Protein AF-A0A956NMK3-F1 (afdb_monomer)

Foldseek 3Di:
DDDPPDDQDDLVVQVLVVCVVCCVVLLEDHCVVQWDWDDWDADPQQKIKTKIFGDQPNATAPQFIKIFIADNSSHTDDIDGHDDHNVQDDDQDFPDDQVLLQVLVQVVVCVLQVGKDFDDRWGWHWDADDPDPPDPPLHPPGTATWTFTWIDPDPQFTKTWTAGRHPRHTPDIDTPHFDWAWDKEWEQAPVRDIDIAIWTDGPLKTWRWHQPDPLWDPVPADPPPGTFFTEHEWEPQQEQDDPDTHTQMDSHRHYRPPCNLSNLLRRLLVVLQCCCCVVPVAHFLVSNRGYAYEYFCHHDLDQDWAADPPYTYWHCHNVPPDGTQSNDSVSSNVRSNVD

Solvent-accessible surface area (backbone atoms only — not comparable to full-atom values): 18410 Å² total; per-residue (Å²): 135,81,82,81,75,75,75,77,66,55,68,64,58,46,42,52,52,49,43,57,74,41,16,79,82,60,41,36,87,52,49,81,68,32,40,45,84,73,46,80,48,74,48,98,84,50,37,35,34,36,35,27,38,32,26,56,97,79,34,40,35,53,92,19,37,38,36,36,28,26,39,77,84,59,44,80,72,47,77,50,74,45,79,74,45,63,91,55,66,66,79,88,73,64,69,49,52,67,69,57,43,49,48,50,50,30,52,55,41,18,70,63,58,74,40,42,41,78,73,53,84,60,42,69,27,36,42,45,78,71,94,83,65,96,54,91,88,72,63,64,87,59,47,38,51,20,32,40,31,38,35,30,57,51,101,71,38,36,31,45,27,31,22,30,20,71,77,57,46,76,76,48,73,44,72,76,45,87,54,67,43,80,39,73,32,30,29,48,22,65,89,67,47,78,40,76,40,57,20,29,32,46,79,70,36,29,32,46,29,28,58,86,45,92,46,38,38,74,89,76,29,49,80,88,85,44,54,36,12,24,39,40,42,31,32,24,83,42,36,87,56,83,90,61,68,37,80,44,71,30,59,41,55,67,50,48,88,95,37,24,46,54,41,22,37,55,47,38,53,54,52,46,46,50,47,39,34,74,76,65,72,29,34,51,62,79,51,79,19,49,45,44,40,38,30,33,41,27,28,73,60,24,67,53,67,45,60,53,92,80,35,34,39,17,9,49,9,57,76,76,94,30,58,49,44,35,57,35,58,66,53,52,43,50,36,50,69,73,90

Mean predicted aligned error: 13.1 Å

Nearest PDB structures (foldseek):
  4ow3-assembly1_A  TM=9.373E-01  e=4.581E-13  Bacillus thermoproteolyticus
  4tnl-assembly1_A  TM=9.365E-01  e=8.731E-13  Bacillus thermoproteolyticus
  2a7g-assembly1_E  TM=8.980E-01  e=9.259E-13  Bacillus thermoproteolyticus
  1esp-assembly1_A  TM=9.396E-01  e=7.644E-12  Bacillus cereus
  6zhj-assembly1_A  TM=9.068E-01  e=8.596E-12  Bacillus thermoproteolyticus

Organism: Eiseniibacteriota bacterium (NCBI:txid2212470)

Radius of gyration: 28.1 Å; Cα contacts (8 Å, |Δi|>4): 752; chains: 1; bounding box: 82×44×74 Å

Sequence (339 aa):
LLPMTATPFAPEDAAAAFLLDQKALLRIDDPSSEFEQMERIESEEGFQAVRLQQVHEGIPVWARDVIVRLDRSGRVSGFSGTHLPSASFPDGTPTISEGSAAQTARESMSERYGTAAISETPELMYYLPIAGNPDPAAVQKEPRLAWRVRTRGNAHQVDDVFVDASTGAILHSATRVCMTGPATGSGRDLAGVTRTLNLWESNGTNFMVNTTKDMFDLNGSQMPDNPKGGILIANANHAENTQELFHVTSNNANSWTGSENAVSSAFYAGQVYDYFKQRHSRTSIDGNGGAMILVVNFGTNFANAFWSAPIMHFGNGDGQDFGDLAGSLDVTAHEMSHG

Secondary structure (DSSP, 8-state):
-----PPPPPHHHHHHHHHHHHHHHHT-S-HHHHEEEEEEEE-TTS-EEEEEEEEETTEEEEEEEEEEEE-TTS-EEEEEE----GGG------SS-HHHHHHHHHHHHHHHHS--EE-S--EEEEE-PPTTSS-TTS---S-EEEEEEEEEEETTEEEEEEEETTT--EEEEEESS--EEEEEEEEE-TTS-EEEEEEEEETTEEESEE--STT-EEEEEETTTEEESSEEEEE-TT-S-SSS-EE-EESSTT--TT-HHHHHHHHHHHHHHHHHHHHH--BSSSSB---EEEEES-SSS---EEEETTEEEE----SSS---GGG-HHHHHHHHHT-

Structure (mmCIF, N/CA/C/O backbone):
data_AF-A0A956NMK3-F1
#
_entry.id   AF-A0A956NMK3-F1
#
loop_
_atom_site.group_PDB
_atom_site.id
_atom_site.type_symbol
_atom_site.label_atom_id
_atom_site.label_alt_id
_atom_site.label_comp_id
_atom_site.label_asym_id
_atom_site.label_entity_id
_atom_site.label_seq_id
_atom_site.pdbx_PDB_ins_code
_atom_site.Cartn_x
_atom_site.Cartn_y
_atom_site.Cartn_z
_atom_site.occupancy
_atom_site.B_iso_or_equiv
_atom_site.auth_seq_id
_atom_site.auth_comp_id
_atom_site.auth_asym_id
_atom_site.auth_atom_id
_atom_site.pdbx_PDB_model_num
ATOM 1 N N . LEU A 1 1 ? -52.706 -22.677 40.982 1.00 38.91 1 LEU A N 1
ATOM 2 C CA . LEU A 1 1 ? -51.300 -22.256 40.803 1.00 38.91 1 LEU A CA 1
ATOM 3 C C . LEU A 1 1 ? -51.083 -22.042 39.314 1.00 38.91 1 LEU A C 1
ATOM 5 O O . LEU A 1 1 ? -50.952 -23.013 38.585 1.00 38.91 1 LEU A O 1
ATOM 9 N N . LEU A 1 2 ? -51.192 -20.794 38.856 1.00 34.06 2 LEU A N 1
ATOM 10 C CA . LEU A 1 2 ? -50.778 -20.422 37.501 1.00 34.06 2 LEU A CA 1
ATOM 11 C C . LEU A 1 2 ? -49.245 -20.506 37.446 1.00 34.06 2 LEU A C 1
ATOM 13 O O . LEU A 1 2 ? -48.608 -20.063 38.406 1.00 34.06 2 LEU A O 1
ATOM 17 N N . PRO A 1 3 ? -48.638 -21.068 36.389 1.00 43.62 3 PRO A N 1
ATOM 18 C CA . PRO A 1 3 ? -47.196 -21.008 36.242 1.00 43.62 3 PRO A CA 1
ATOM 19 C C . PRO A 1 3 ? -46.825 -19.553 35.942 1.00 43.62 3 PRO A C 1
ATOM 21 O O . PRO A 1 3 ? -47.290 -18.983 34.956 1.00 43.62 3 PRO A O 1
ATOM 24 N N . MET A 1 4 ? -46.015 -18.933 36.805 1.00 36.91 4 MET A N 1
ATOM 25 C CA . MET A 1 4 ? -45.308 -17.712 36.430 1.00 36.91 4 MET A CA 1
ATOM 26 C C . MET A 1 4 ? -44.336 -18.096 35.318 1.00 36.91 4 MET A C 1
ATOM 28 O O . MET A 1 4 ? -43.295 -18.698 35.571 1.00 36.91 4 MET A O 1
ATOM 32 N N . THR A 1 5 ? -44.694 -17.798 34.075 1.00 40.91 5 THR A N 1
ATOM 33 C CA . THR A 1 5 ? -43.731 -17.751 32.982 1.00 40.91 5 THR A CA 1
ATOM 34 C C . THR A 1 5 ? -42.783 -16.604 33.300 1.00 40.91 5 THR A C 1
ATOM 36 O O . THR A 1 5 ? -43.165 -15.442 33.173 1.00 40.91 5 THR A O 1
ATOM 39 N N . ALA A 1 6 ? -41.588 -16.928 33.795 1.00 44.69 6 ALA A N 1
ATOM 40 C CA . ALA A 1 6 ? -40.501 -15.967 33.873 1.00 44.69 6 ALA A CA 1
ATOM 41 C C . ALA A 1 6 ? -40.309 -15.396 32.466 1.00 44.69 6 ALA A C 1
ATOM 43 O O . ALA A 1 6 ? -40.054 -16.143 31.519 1.00 44.69 6 ALA A O 1
ATOM 44 N N . THR A 1 7 ? -40.526 -14.095 32.317 1.00 47.03 7 THR A N 1
ATOM 45 C CA . THR A 1 7 ? -40.212 -13.371 31.091 1.00 47.03 7 THR A CA 1
ATOM 46 C C . THR A 1 7 ? -38.736 -13.634 30.787 1.00 47.03 7 THR A C 1
ATOM 48 O O . THR A 1 7 ? -37.916 -13.453 31.692 1.00 47.03 7 THR A O 1
ATOM 51 N N . PRO A 1 8 ? -38.368 -14.115 29.586 1.00 55.16 8 PRO A N 1
ATOM 52 C CA . PRO A 1 8 ? -36.959 -14.249 29.245 1.00 55.16 8 PRO A CA 1
ATOM 53 C C . PRO A 1 8 ? -36.298 -12.872 29.384 1.00 55.16 8 PRO A C 1
ATOM 55 O O . PRO A 1 8 ? -36.861 -11.871 28.939 1.00 55.16 8 PRO A O 1
ATOM 58 N N . PHE A 1 9 ? -35.153 -12.828 30.070 1.00 64.94 9 PHE A N 1
ATOM 59 C CA . PHE A 1 9 ? -34.333 -11.622 30.207 1.00 64.94 9 PHE A CA 1
ATOM 60 C C . PHE A 1 9 ? -34.047 -11.041 28.815 1.00 64.94 9 PHE A C 1
ATOM 62 O O . PHE A 1 9 ? -33.804 -11.808 27.876 1.00 64.94 9 PHE A O 1
ATOM 69 N N . ALA A 1 10 ? -34.075 -9.713 28.668 1.00 86.06 10 ALA A N 1
ATOM 70 C CA . ALA A 1 10 ? -33.634 -9.101 27.421 1.00 86.06 10 ALA A CA 1
ATOM 71 C C . ALA A 1 10 ? -32.153 -9.469 27.183 1.00 86.06 10 ALA A C 1
ATOM 73 O O . ALA A 1 10 ? -31.390 -9.564 28.152 1.00 86.06 10 ALA A O 1
ATOM 74 N N . PRO A 1 11 ? -31.717 -9.715 25.935 1.00 88.56 11 PRO A N 1
ATOM 75 C CA . PRO A 1 11 ? -30.328 -10.088 25.650 1.00 88.56 11 PRO A CA 1
ATOM 76 C C . PRO A 1 11 ? -29.299 -9.100 26.205 1.00 88.56 11 PRO A C 1
ATOM 78 O O . PRO A 1 11 ? -28.224 -9.503 26.644 1.00 88.56 11 PRO A O 1
ATOM 81 N N . GLU A 1 12 ? -29.659 -7.822 26.227 1.00 91.31 12 GLU A N 1
ATOM 82 C CA . GLU A 1 12 ? -28.916 -6.721 26.827 1.00 91.31 12 GLU A CA 1
ATOM 83 C C . GLU A 1 12 ? -28.704 -6.925 28.326 1.00 91.31 12 GLU A C 1
ATOM 85 O O . GLU A 1 12 ? -27.575 -6.861 28.806 1.00 91.31 12 GLU A O 1
ATOM 90 N N . ASP A 1 13 ? -29.773 -7.242 29.056 1.00 91.38 13 ASP A N 1
ATOM 91 C CA . ASP A 1 13 ? -29.722 -7.465 30.499 1.00 91.38 13 ASP A CA 1
ATOM 92 C C . ASP A 1 13 ? -28.876 -8.702 30.832 1.00 91.38 13 ASP A C 1
ATOM 94 O O . ASP A 1 13 ? -28.108 -8.707 31.794 1.00 91.38 13 ASP A O 1
ATOM 98 N N . ALA A 1 14 ? -28.978 -9.755 30.015 1.00 92.38 14 ALA A N 1
ATOM 99 C CA . ALA A 1 14 ? -28.154 -10.952 30.153 1.00 92.38 14 ALA A CA 1
ATOM 100 C C . ALA A 1 14 ? -26.668 -10.668 29.861 1.00 92.38 14 ALA A C 1
ATOM 102 O O . ALA A 1 14 ? -25.797 -11.178 30.570 1.00 92.38 14 ALA A O 1
ATOM 103 N N . ALA A 1 15 ? -26.366 -9.834 28.861 1.00 94.12 15 ALA A N 1
ATOM 104 C CA . ALA A 1 15 ? -25.005 -9.391 28.576 1.00 94.12 15 ALA A CA 1
ATOM 105 C C . ALA A 1 15 ? -24.438 -8.522 29.709 1.00 94.12 15 ALA A C 1
ATOM 107 O O . ALA A 1 15 ? -23.320 -8.769 30.164 1.00 94.12 15 ALA A O 1
ATOM 108 N N . ALA A 1 16 ? -25.219 -7.567 30.218 1.00 93.69 16 ALA A N 1
ATOM 109 C CA . ALA A 1 16 ? -24.838 -6.716 31.341 1.00 93.69 16 ALA A CA 1
ATOM 110 C C . ALA A 1 16 ? -24.589 -7.536 32.618 1.00 93.69 16 ALA A C 1
ATOM 112 O O . ALA A 1 16 ? -23.565 -7.362 33.279 1.00 93.69 16 ALA A O 1
ATOM 113 N N . ALA A 1 17 ? -25.478 -8.485 32.933 1.00 94.44 17 ALA A N 1
ATOM 114 C CA . ALA A 1 17 ? -25.316 -9.384 34.072 1.00 94.44 17 ALA A CA 1
ATOM 115 C C . ALA A 1 17 ? -24.051 -10.247 33.950 1.00 94.44 17 ALA A C 1
ATOM 117 O O . ALA A 1 17 ? -23.325 -10.415 34.928 1.00 94.44 17 ALA A O 1
ATOM 118 N N . PHE A 1 18 ? -23.754 -10.753 32.749 1.00 95.75 18 PHE A N 1
ATOM 119 C CA . PHE A 1 18 ? -22.526 -11.502 32.492 1.00 95.75 18 PHE A CA 1
ATOM 120 C C . PHE A 1 18 ? -21.273 -10.648 32.695 1.00 95.75 18 PHE A C 1
ATOM 122 O O . PHE A 1 18 ? -20.349 -11.082 33.376 1.00 95.75 18 PHE A O 1
ATOM 129 N N . LEU A 1 19 ? -21.234 -9.430 32.149 1.00 96.31 19 LEU A N 1
ATOM 130 C CA . LEU A 1 19 ? -20.086 -8.539 32.332 1.00 96.31 19 LEU A CA 1
ATOM 131 C C . LEU A 1 19 ? -19.877 -8.186 33.809 1.00 96.31 19 LEU A C 1
ATOM 133 O O . LEU A 1 19 ? -18.740 -8.182 34.276 1.00 96.31 19 LEU A O 1
ATOM 137 N N . LEU A 1 20 ? -20.962 -7.952 34.555 1.00 96.69 20 LEU A N 1
ATOM 138 C CA . LEU A 1 20 ? -20.911 -7.686 35.993 1.00 96.69 20 LEU A CA 1
ATOM 139 C C . LEU A 1 20 ? -20.338 -8.872 36.782 1.00 96.69 20 LEU A C 1
ATOM 141 O O . LEU A 1 20 ? -19.484 -8.674 37.646 1.00 96.69 20 LEU A O 1
ATOM 145 N N . ASP A 1 21 ? -20.775 -10.092 36.467 1.00 96.69 21 ASP A N 1
ATOM 146 C CA . ASP A 1 21 ? -20.286 -11.327 37.091 1.00 96.69 21 ASP A CA 1
ATOM 147 C C . ASP A 1 21 ? -18.806 -11.595 36.760 1.00 96.69 21 ASP A C 1
ATOM 149 O O . ASP A 1 21 ? -18.027 -12.020 37.613 1.00 96.69 21 ASP A O 1
ATOM 153 N N . GLN A 1 22 ? -18.381 -11.266 35.537 1.00 96.81 22 GLN A N 1
ATOM 154 C CA . GLN A 1 22 ? -17.020 -11.507 35.051 1.00 96.81 22 GLN A CA 1
ATOM 155 C C . GLN A 1 22 ? -16.055 -10.333 35.265 1.00 96.81 22 GLN A C 1
ATOM 157 O O . GLN A 1 22 ? -14.883 -10.422 34.893 1.00 96.81 22 GLN A O 1
ATOM 162 N N . LYS A 1 23 ? -16.493 -9.241 35.899 1.00 96.56 23 LYS A N 1
ATOM 163 C CA . LYS A 1 23 ? -15.726 -7.990 35.983 1.00 96.56 23 LYS A CA 1
ATOM 164 C C . LYS A 1 23 ? -14.327 -8.148 36.591 1.00 96.56 23 LYS A C 1
ATOM 166 O O . LYS A 1 23 ? -13.370 -7.555 36.107 1.00 96.56 23 LYS A O 1
ATOM 171 N N . ALA A 1 24 ? -14.171 -9.031 37.583 1.00 96.81 24 ALA A N 1
ATOM 172 C CA . ALA A 1 24 ? -12.873 -9.313 38.200 1.00 96.81 24 ALA A CA 1
ATOM 173 C C . ALA A 1 24 ? -11.899 -10.017 37.237 1.00 96.81 24 ALA A C 1
ATOM 175 O O . ALA A 1 24 ? -10.703 -9.731 37.246 1.00 96.81 24 ALA A O 1
ATOM 176 N N . LEU A 1 25 ? -12.409 -10.916 36.386 1.00 95.69 25 LEU A N 1
ATOM 177 C CA . LEU A 1 25 ? -11.617 -11.600 35.361 1.00 95.69 25 LEU A CA 1
ATOM 178 C C . LEU A 1 25 ? -11.213 -10.630 34.244 1.00 95.69 25 LEU A C 1
ATOM 180 O O . LEU A 1 25 ? -10.068 -10.653 33.795 1.00 95.69 25 LEU A O 1
ATOM 184 N N . LEU A 1 26 ? -12.146 -9.768 33.837 1.00 95.25 26 LEU A N 1
ATOM 185 C CA . LEU A 1 26 ? -11.946 -8.738 32.814 1.00 95.25 26 LEU A CA 1
ATOM 186 C C . LEU A 1 26 ? -11.126 -7.538 33.328 1.00 95.25 26 LEU A C 1
ATOM 188 O O . LEU A 1 26 ? -10.667 -6.719 32.540 1.00 95.25 26 LEU A O 1
ATOM 192 N N . ARG A 1 27 ? -10.903 -7.444 34.647 1.00 97.12 27 ARG A N 1
ATOM 193 C CA . ARG A 1 27 ? -10.269 -6.295 35.321 1.00 97.12 27 ARG A CA 1
ATOM 194 C C . ARG A 1 27 ? -10.984 -4.977 35.009 1.00 97.12 27 ARG A C 1
ATOM 196 O O . ARG A 1 27 ? -10.340 -3.973 34.704 1.00 97.12 27 ARG A O 1
ATOM 203 N N . ILE A 1 28 ? -12.309 -5.040 35.073 1.00 97.44 28 ILE A N 1
ATOM 204 C CA . ILE A 1 28 ? -13.227 -3.922 34.885 1.00 97.44 28 ILE A CA 1
ATOM 205 C C . ILE A 1 28 ? -13.864 -3.599 36.239 1.00 97.44 28 ILE A C 1
ATOM 207 O O . ILE A 1 28 ? -14.345 -4.507 36.926 1.00 97.44 28 ILE A O 1
ATOM 211 N N . ASP A 1 29 ? -13.857 -2.333 36.640 1.00 96.81 29 ASP A N 1
ATOM 212 C CA . ASP A 1 29 ? -14.345 -1.906 37.952 1.00 96.81 29 ASP A CA 1
ATOM 213 C C . ASP A 1 29 ? -15.878 -1.796 37.962 1.00 96.81 29 ASP A C 1
ATOM 215 O O . ASP A 1 29 ? -16.546 -2.385 38.834 1.00 96.81 29 ASP A O 1
ATOM 219 N N . ASP A 1 30 ? -16.433 -1.122 36.950 1.00 96.56 30 ASP A N 1
ATOM 220 C CA . ASP A 1 30 ? -17.867 -0.944 36.726 1.00 96.56 30 ASP A CA 1
ATOM 221 C C . ASP A 1 30 ? -18.247 -1.142 35.245 1.00 96.56 30 ASP A C 1
ATOM 223 O O . ASP A 1 30 ? -18.316 -0.193 34.463 1.00 96.56 30 ASP A O 1
ATOM 227 N N . PRO A 1 31 ? -18.596 -2.378 34.845 1.00 95.94 31 PRO A N 1
ATOM 228 C CA . PRO A 1 31 ? -18.974 -2.657 33.465 1.00 95.94 31 PRO A CA 1
ATOM 229 C C . PRO A 1 31 ? -20.188 -1.872 32.956 1.00 95.94 31 PRO A C 1
ATOM 231 O O . PRO A 1 31 ? -20.355 -1.770 31.747 1.00 95.94 31 PRO A O 1
ATOM 234 N N . SER A 1 32 ? -21.042 -1.348 33.845 1.00 93.75 32 SER A N 1
ATOM 235 C CA . SER A 1 32 ? -22.240 -0.605 33.439 1.00 93.75 32 SER A CA 1
ATOM 236 C C . SER A 1 32 ? -21.936 0.807 32.935 1.00 93.75 32 SER A C 1
ATOM 238 O O . SER A 1 32 ? -22.707 1.341 32.141 1.00 93.75 32 SER A O 1
ATOM 240 N N . SER A 1 33 ? -20.816 1.392 33.368 1.00 95.50 33 SER A N 1
ATOM 241 C CA . SER A 1 33 ? -20.323 2.689 32.892 1.00 95.50 33 SER A CA 1
ATOM 242 C C . SER A 1 33 ? -19.140 2.565 31.933 1.00 95.50 33 SER A C 1
ATOM 244 O O . SER A 1 33 ? -18.846 3.519 31.220 1.00 95.50 33 SER A O 1
ATOM 246 N N . GLU A 1 34 ? -18.483 1.402 31.881 1.00 97.31 34 GLU A N 1
ATOM 247 C CA . GLU A 1 34 ? -17.315 1.154 31.026 1.00 97.31 34 GLU A CA 1
ATOM 248 C C . GLU A 1 34 ? -17.641 0.422 29.712 1.00 97.31 34 GLU A C 1
ATOM 250 O O . GLU A 1 34 ? -16.759 0.233 28.872 1.00 97.31 34 GLU A O 1
ATOM 255 N N . PHE A 1 35 ? -18.898 0.019 29.499 1.00 97.19 35 PHE A N 1
ATOM 256 C CA . PHE A 1 35 ? -19.360 -0.551 28.234 1.00 97.19 35 PHE A CA 1
ATOM 257 C C . PHE A 1 35 ? -20.683 0.061 27.782 1.00 97.19 35 PHE A C 1
ATOM 259 O O . PHE A 1 35 ? -21.705 -0.052 28.456 1.00 97.19 35 PHE A O 1
ATOM 266 N N . GLU A 1 36 ? -20.679 0.629 26.580 1.00 95.62 36 GLU A N 1
ATOM 267 C CA . GLU A 1 36 ? -21.872 1.148 25.918 1.00 9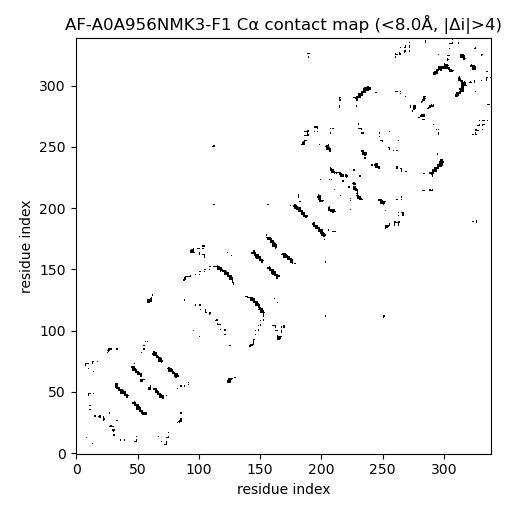5.62 36 GLU A CA 1
ATOM 268 C C . GLU A 1 36 ? -22.380 0.150 24.877 1.00 95.62 36 GLU A C 1
ATOM 270 O O . GLU A 1 36 ? -21.619 -0.382 24.063 1.00 95.62 36 GLU A O 1
ATOM 275 N N . GLN A 1 37 ? -23.684 -0.126 24.890 1.00 91.44 37 GLN A N 1
ATOM 276 C CA . GLN A 1 37 ? -24.298 -0.996 23.893 1.00 91.44 37 GLN A CA 1
ATOM 277 C C . GLN A 1 37 ? -24.251 -0.337 22.511 1.00 91.44 37 GLN A C 1
ATOM 279 O O . GLN A 1 37 ? -24.742 0.772 22.323 1.00 91.44 37 GLN A O 1
ATOM 284 N N . MET A 1 38 ? -23.736 -1.075 21.528 1.00 86.69 38 MET A N 1
ATOM 285 C CA . MET A 1 38 ? -23.684 -0.634 20.134 1.00 86.69 38 MET A CA 1
ATOM 286 C C . MET A 1 38 ? -24.818 -1.234 19.315 1.00 86.69 38 MET A C 1
ATOM 288 O O . MET A 1 38 ? -25.551 -0.530 18.626 1.00 86.69 38 MET A O 1
ATOM 292 N N . GLU A 1 39 ? -24.942 -2.559 19.357 1.00 89.44 39 GLU A N 1
ATOM 293 C CA . GLU A 1 39 ? -25.788 -3.290 18.422 1.00 89.44 39 GLU A CA 1
ATOM 294 C C . GLU A 1 39 ? -26.290 -4.592 19.044 1.00 89.44 39 GLU A C 1
ATOM 296 O O . GLU A 1 39 ? -25.543 -5.311 19.715 1.00 89.44 39 GLU A O 1
ATOM 301 N N . ARG A 1 40 ? -27.560 -4.912 18.777 1.00 89.19 40 ARG A N 1
ATOM 302 C CA . ARG A 1 40 ? -28.128 -6.246 18.981 1.00 89.19 40 ARG A CA 1
ATOM 303 C C . ARG A 1 40 ? -28.199 -6.953 17.635 1.00 89.19 40 ARG A C 1
ATOM 305 O O . ARG A 1 40 ? -28.844 -6.470 16.709 1.00 89.19 40 ARG A O 1
ATOM 312 N N . ILE A 1 41 ? -27.577 -8.120 17.564 1.00 86.62 41 ILE A N 1
ATOM 313 C CA . ILE A 1 41 ? -27.564 -8.987 16.391 1.00 86.62 41 ILE A CA 1
ATOM 314 C C . ILE A 1 41 ? -28.465 -10.181 16.685 1.00 86.62 41 ILE A C 1
ATOM 316 O O . ILE A 1 41 ? -28.343 -10.822 17.728 1.00 86.62 41 ILE A O 1
ATOM 320 N N . GLU A 1 42 ? -29.354 -10.502 15.756 1.00 87.31 42 GLU A N 1
ATOM 321 C CA . GLU A 1 42 ? -30.221 -11.673 15.827 1.00 87.31 42 GLU A CA 1
ATOM 322 C C . GLU A 1 42 ? -30.085 -12.468 14.530 1.00 87.31 42 GLU A C 1
ATOM 324 O O . GLU A 1 42 ? -30.169 -11.918 13.435 1.00 87.31 42 GLU A O 1
ATOM 329 N N . SER A 1 43 ? -29.808 -13.762 14.660 1.00 80.69 43 SER A N 1
ATOM 330 C CA . SER A 1 43 ? -29.690 -14.676 13.522 1.00 80.69 43 SER A CA 1
ATOM 331 C C . SER A 1 43 ? -31.043 -15.284 13.159 1.00 80.69 43 SER A C 1
ATOM 333 O O . SER A 1 43 ? -31.909 -15.447 14.020 1.00 80.69 43 SER A O 1
ATOM 335 N N . GLU A 1 44 ? -31.193 -15.727 11.908 1.00 77.44 44 GLU A N 1
ATOM 336 C CA . GLU A 1 44 ? -32.386 -16.456 11.442 1.00 77.44 44 GLU A CA 1
ATOM 337 C C . GLU A 1 44 ? -32.646 -17.751 12.237 1.00 77.44 44 GLU A C 1
ATOM 339 O O . GLU A 1 44 ? -33.779 -18.211 12.348 1.00 77.44 44 GLU A O 1
ATOM 344 N N . GLU A 1 45 ? -31.604 -18.321 12.849 1.00 80.06 45 GLU A N 1
ATOM 345 C CA . GLU A 1 45 ? -31.675 -19.526 13.678 1.00 80.06 45 GLU A CA 1
ATOM 346 C C . GLU A 1 45 ? -31.979 -19.243 15.162 1.00 80.06 45 GLU A C 1
ATOM 348 O O . GLU A 1 45 ? -31.951 -20.165 15.984 1.00 80.06 45 GLU A O 1
ATOM 353 N N . GLY A 1 46 ? -32.241 -17.985 15.532 1.00 79.06 46 GLY A N 1
ATOM 354 C CA . GLY A 1 46 ? -32.615 -17.575 16.888 1.00 79.06 46 GLY A CA 1
ATOM 355 C C . GLY A 1 46 ? -31.456 -17.439 17.882 1.00 79.06 46 GLY A C 1
ATOM 356 O O . GLY A 1 46 ? -31.705 -17.278 19.074 1.00 79.06 46 GLY A O 1
ATOM 357 N N . PHE A 1 47 ? -30.196 -17.509 17.436 1.00 86.12 47 PHE A N 1
ATOM 358 C CA . PHE A 1 47 ? -29.060 -17.030 18.237 1.00 86.12 47 PHE A CA 1
ATOM 359 C C . PHE A 1 47 ? -29.026 -15.509 18.254 1.00 86.12 47 PHE A C 1
ATOM 361 O O . PHE A 1 47 ? -29.348 -14.869 17.249 1.00 86.12 47 PHE A O 1
ATOM 368 N N . GLN A 1 48 ? -28.579 -14.953 19.373 1.00 92.69 48 GLN A N 1
ATOM 369 C CA . GLN A 1 48 ? -28.510 -13.514 19.591 1.00 92.69 48 GLN A CA 1
ATOM 370 C C . GLN A 1 48 ? -27.097 -13.118 20.018 1.00 92.69 48 GLN A C 1
ATOM 372 O O . GLN A 1 48 ? -26.355 -13.921 20.585 1.00 92.69 48 GLN A O 1
ATOM 377 N N . ALA A 1 49 ? -26.703 -11.881 19.750 1.00 93.69 49 ALA A N 1
ATOM 378 C CA . ALA A 1 49 ? -25.471 -11.314 20.269 1.00 93.69 49 ALA A CA 1
ATOM 379 C C . ALA A 1 49 ? -25.654 -9.833 20.590 1.00 93.69 49 ALA A C 1
ATOM 381 O O . ALA A 1 49 ? -26.380 -9.124 19.898 1.00 93.69 49 ALA A O 1
ATOM 382 N N . VAL A 1 50 ? -24.968 -9.374 21.629 1.00 95.31 50 VAL A N 1
ATOM 383 C CA . VAL A 1 50 ? -24.900 -7.964 22.007 1.00 95.31 50 VAL A CA 1
ATOM 384 C C . VAL A 1 50 ? -23.458 -7.519 21.838 1.00 95.31 50 VAL A C 1
ATOM 386 O O . VAL A 1 50 ? -22.553 -8.099 22.443 1.00 95.31 50 VAL A O 1
ATOM 389 N N . ARG A 1 51 ? -23.246 -6.521 20.981 1.00 95.81 51 ARG A N 1
ATOM 390 C CA . ARG A 1 51 ? -21.955 -5.863 20.788 1.00 95.81 51 ARG A CA 1
ATOM 391 C C . ARG A 1 51 ? -21.899 -4.621 21.666 1.00 95.81 51 ARG A C 1
ATOM 393 O O . ARG A 1 51 ? -22.807 -3.791 21.601 1.00 95.81 51 ARG A O 1
ATOM 400 N N . LEU A 1 52 ? -20.837 -4.491 22.453 1.00 96.81 52 LEU A N 1
ATOM 401 C CA . LEU A 1 52 ? -20.615 -3.370 23.360 1.00 96.81 52 LEU A CA 1
ATOM 402 C C . LEU A 1 52 ? -19.249 -2.733 23.096 1.00 96.81 52 LEU A C 1
ATOM 404 O O . LEU A 1 52 ? -18.247 -3.439 22.995 1.00 96.81 52 LEU A O 1
ATOM 408 N N . GLN A 1 53 ? -19.215 -1.410 22.994 1.00 97.25 53 GLN A N 1
ATOM 409 C CA . GLN A 1 53 ? -18.005 -0.604 22.861 1.00 97.25 53 GLN A CA 1
ATOM 410 C C . GLN A 1 53 ? -17.476 -0.281 24.258 1.00 97.25 53 GLN A C 1
ATOM 412 O O . GLN A 1 53 ? -18.227 0.198 25.104 1.00 97.25 53 GLN A O 1
ATOM 417 N N . GLN A 1 54 ? -16.190 -0.526 24.510 1.00 97.75 54 GLN A N 1
ATOM 418 C CA . GLN A 1 54 ? -15.566 -0.081 25.749 1.00 97.75 54 GLN A CA 1
ATOM 419 C C . GLN A 1 54 ? -15.443 1.444 25.747 1.00 97.75 54 GLN A C 1
ATOM 421 O O . GLN A 1 54 ? -14.968 2.035 24.769 1.00 97.75 54 GLN A O 1
ATOM 426 N N . VAL A 1 55 ? -15.812 2.060 26.862 1.00 97.25 55 VAL A N 1
ATOM 427 C CA . VAL A 1 55 ? -15.623 3.482 27.141 1.00 97.25 55 VAL A CA 1
ATOM 428 C C . VAL A 1 55 ? -14.911 3.644 28.484 1.00 97.25 55 VAL A C 1
ATOM 430 O O . VAL A 1 55 ? -14.975 2.768 29.342 1.00 97.25 55 VAL A O 1
ATOM 433 N N . HIS A 1 56 ? -14.222 4.761 28.675 1.00 96.56 56 HIS A N 1
ATOM 434 C CA . HIS A 1 56 ? -13.692 5.168 29.973 1.00 96.56 56 HIS A CA 1
ATOM 435 C C . HIS A 1 56 ? -14.040 6.637 30.183 1.00 96.56 56 HIS A C 1
ATOM 437 O O . HIS A 1 56 ? -13.734 7.463 29.328 1.00 96.56 56 HIS A O 1
ATOM 443 N N . GLU A 1 57 ? -14.759 6.946 31.264 1.00 94.38 57 GLU A N 1
ATOM 444 C CA . GLU A 1 57 ? -15.301 8.291 31.524 1.00 94.38 57 GLU A CA 1
ATOM 445 C C . GLU A 1 57 ? -16.109 8.867 30.335 1.00 94.38 57 GLU A C 1
ATOM 447 O O . GLU A 1 57 ? -16.078 10.062 30.051 1.00 94.38 57 GLU A O 1
ATOM 452 N N . GLY A 1 58 ? -16.833 8.001 29.610 1.00 94.94 58 GLY A N 1
ATOM 453 C CA . GLY A 1 58 ? -17.618 8.365 28.420 1.00 94.94 58 GLY A CA 1
ATOM 454 C C . GLY A 1 58 ? -16.795 8.580 27.142 1.00 94.94 58 GLY A C 1
ATOM 455 O O . GLY A 1 58 ? -17.357 8.897 26.095 1.00 94.94 58 GLY A O 1
ATOM 456 N N . ILE A 1 59 ? -15.472 8.401 27.197 1.00 97.19 59 ILE A N 1
ATOM 457 C CA . ILE A 1 59 ? -14.585 8.481 26.035 1.00 97.19 59 ILE A CA 1
ATOM 458 C C . ILE A 1 59 ? -14.398 7.068 25.458 1.00 97.19 59 ILE A C 1
ATOM 460 O O . ILE A 1 59 ? -13.958 6.166 26.178 1.00 97.19 59 ILE A O 1
ATOM 464 N N . PRO A 1 60 ? -14.689 6.838 24.166 1.00 97.38 60 PRO A N 1
ATOM 465 C CA . PRO A 1 60 ? -14.550 5.520 23.560 1.00 97.38 60 PRO A CA 1
ATOM 466 C C . PRO A 1 60 ? -13.091 5.070 23.486 1.00 97.38 60 PRO A C 1
ATOM 468 O O . PRO A 1 60 ? -12.169 5.866 23.300 1.00 97.38 60 PRO A O 1
ATOM 471 N N . VAL A 1 61 ? -12.881 3.759 23.583 1.00 96.06 61 VAL A N 1
ATOM 472 C CA . VAL A 1 61 ? -11.560 3.138 23.455 1.00 96.06 61 VAL A CA 1
ATOM 473 C C . VAL A 1 61 ? -11.428 2.493 22.076 1.00 96.06 61 VAL A C 1
ATOM 475 O O . VAL A 1 61 ? -12.170 1.577 21.713 1.00 96.06 61 VAL A O 1
ATOM 478 N N . TRP A 1 62 ? -10.468 2.968 21.285 1.00 92.50 62 TRP A N 1
ATOM 479 C CA . TRP A 1 62 ? -10.277 2.545 19.902 1.00 92.50 62 TRP A CA 1
ATOM 480 C C . TRP A 1 62 ? -10.132 1.026 19.770 1.00 92.50 62 TRP A C 1
ATOM 482 O O . TRP A 1 62 ? -9.276 0.413 20.411 1.00 92.50 62 TRP A O 1
ATOM 492 N N . ALA A 1 63 ? -10.940 0.441 18.880 1.00 88.62 63 ALA A N 1
ATOM 493 C CA . ALA A 1 63 ? -10.922 -0.981 18.539 1.00 88.62 63 ALA A CA 1
ATOM 494 C C . ALA A 1 63 ? -11.015 -1.921 19.763 1.00 88.62 63 ALA A C 1
ATOM 496 O O . ALA A 1 63 ? -10.465 -3.028 19.758 1.00 88.62 63 ALA A O 1
ATOM 497 N N . ARG A 1 64 ? -11.703 -1.467 20.819 1.00 92.94 64 ARG A N 1
ATOM 498 C CA . ARG A 1 64 ? -12.050 -2.250 22.007 1.00 92.94 64 ARG A CA 1
ATOM 499 C C . ARG A 1 64 ? -13.553 -2.405 22.107 1.00 92.94 64 ARG A C 1
ATOM 501 O O . ARG A 1 64 ? -14.232 -1.659 22.802 1.00 92.94 64 ARG A O 1
ATOM 508 N N . ASP A 1 65 ? -14.063 -3.397 21.406 1.00 93.56 65 ASP A N 1
ATOM 509 C CA . ASP A 1 65 ? -15.427 -3.859 21.565 1.00 93.56 65 ASP A CA 1
ATOM 510 C C . ASP A 1 65 ? -15.453 -5.333 21.967 1.00 93.56 65 ASP A C 1
ATOM 512 O O . ASP A 1 65 ? -14.560 -6.126 21.635 1.00 93.56 65 ASP A O 1
ATOM 516 N N . VAL A 1 66 ? -16.489 -5.684 22.719 1.00 95.81 66 VAL A N 1
ATOM 517 C CA . VAL A 1 66 ? -16.767 -7.040 23.174 1.00 95.81 66 VAL A CA 1
ATOM 518 C C . VAL A 1 66 ? -18.126 -7.483 22.657 1.00 95.81 66 VAL A C 1
ATOM 520 O O . VAL A 1 66 ? -19.053 -6.691 22.501 1.00 95.81 66 VAL A O 1
ATOM 523 N N . ILE A 1 67 ? -18.246 -8.772 22.375 1.00 96.00 67 ILE A N 1
ATOM 524 C CA . ILE A 1 67 ? -19.471 -9.393 21.890 1.00 96.00 67 ILE A CA 1
ATOM 525 C C . ILE A 1 67 ? -19.842 -10.508 22.855 1.00 96.00 67 ILE A C 1
ATOM 527 O O . ILE A 1 67 ? -19.094 -11.481 22.999 1.00 96.00 67 ILE A O 1
ATOM 531 N N . VAL A 1 68 ? -21.014 -10.383 23.472 1.00 96.44 68 VAL A N 1
ATOM 532 C CA . VAL A 1 68 ? -21.636 -11.438 24.276 1.00 96.44 68 VAL A CA 1
ATOM 533 C C . VAL A 1 68 ? -22.648 -12.163 23.400 1.00 96.44 68 VAL A C 1
ATOM 535 O O . VAL A 1 68 ? -23.578 -11.550 22.883 1.00 96.44 68 VAL A O 1
ATOM 538 N N . ARG A 1 69 ? -22.468 -13.470 23.206 1.00 95.19 69 ARG A N 1
ATOM 539 C CA . ARG A 1 69 ? -23.369 -14.319 22.415 1.00 95.19 69 ARG A CA 1
ATOM 540 C C . ARG A 1 69 ? -24.314 -15.075 23.329 1.00 95.19 69 ARG A C 1
ATOM 542 O O . ARG A 1 69 ? -23.887 -15.608 24.352 1.00 95.19 69 ARG A O 1
ATOM 549 N N . LEU A 1 70 ? -25.568 -15.195 22.919 1.00 93.56 70 LEU A N 1
ATOM 550 C CA . LEU A 1 70 ? -26.624 -15.891 23.635 1.00 93.56 70 LEU A CA 1
ATOM 551 C C . LEU A 1 70 ? -27.188 -17.030 22.779 1.00 93.56 70 LEU A C 1
ATOM 553 O O . LEU A 1 70 ? -27.341 -16.905 21.562 1.00 93.56 70 LEU A O 1
ATOM 557 N N . ASP A 1 71 ? -27.469 -18.160 23.425 1.00 91.19 71 ASP A N 1
ATOM 558 C CA . ASP A 1 71 ? -28.184 -19.273 22.807 1.00 91.19 71 ASP A CA 1
ATOM 559 C C . ASP A 1 71 ? -29.686 -18.963 22.651 1.00 91.19 71 ASP A C 1
ATOM 561 O O . ASP A 1 71 ? -30.195 -17.955 23.141 1.00 91.19 71 ASP A O 1
ATOM 565 N N . ARG A 1 72 ? -30.426 -19.870 22.002 1.00 87.75 72 ARG A N 1
ATOM 566 C CA . ARG A 1 72 ? -31.877 -19.735 21.762 1.00 87.75 72 ARG A CA 1
ATOM 567 C C . ARG A 1 72 ? -32.725 -19.614 23.034 1.00 87.75 72 ARG A C 1
ATOM 569 O O . ARG A 1 72 ? -33.899 -19.273 22.951 1.00 87.75 72 ARG A O 1
ATOM 576 N N . SER A 1 73 ? -32.169 -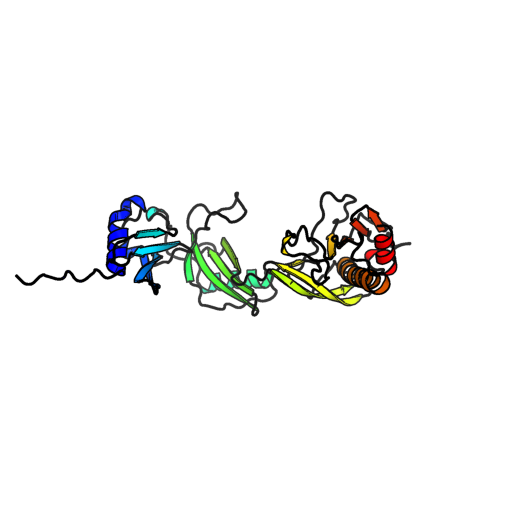19.954 24.197 1.00 86.56 73 SER A N 1
ATOM 577 C CA . SER A 1 73 ? -32.841 -19.839 25.494 1.00 86.56 73 SER A CA 1
ATOM 578 C C . SER A 1 73 ? -32.514 -18.535 26.228 1.00 86.56 73 SER A C 1
ATOM 580 O O . SER A 1 73 ? -32.971 -18.349 27.353 1.00 86.56 73 SER A O 1
ATOM 582 N N . GLY A 1 74 ? -31.729 -17.644 25.611 1.00 86.38 74 GLY A N 1
ATOM 583 C CA . GLY A 1 74 ? -31.280 -16.389 26.212 1.00 86.38 74 GLY A CA 1
ATOM 584 C C . GLY A 1 74 ? -30.131 -16.564 27.207 1.00 86.38 74 GLY A C 1
ATOM 585 O O . GLY A 1 74 ? -29.884 -15.676 28.018 1.00 86.38 74 GLY A O 1
ATOM 586 N N . ARG A 1 75 ? -29.423 -17.702 27.188 1.00 90.75 75 ARG A N 1
ATOM 587 C CA . ARG A 1 75 ? -28.262 -17.931 28.062 1.00 90.75 75 ARG A CA 1
ATOM 588 C C . ARG A 1 75 ? -26.977 -17.563 27.342 1.00 90.75 75 ARG A C 1
ATOM 590 O O . ARG A 1 75 ? -26.818 -17.885 26.166 1.00 90.75 75 ARG A O 1
ATOM 597 N N . VAL A 1 76 ? -26.031 -16.955 28.057 1.00 94.19 76 VAL A N 1
ATOM 598 C CA . VAL A 1 76 ? -24.711 -16.642 27.497 1.00 94.19 76 VAL A CA 1
ATOM 599 C C . VAL A 1 76 ? -24.002 -17.928 27.076 1.00 94.19 76 VAL A C 1
ATOM 601 O O . VAL A 1 76 ? -23.834 -18.859 27.861 1.00 94.19 76 VAL A O 1
ATOM 604 N N . SER A 1 77 ? -23.603 -17.968 25.810 1.00 93.62 77 SER A N 1
ATOM 605 C CA . SER A 1 77 ? -22.937 -19.096 25.154 1.00 93.62 77 SER A CA 1
ATOM 606 C C . SER A 1 77 ? -21.504 -18.772 24.738 1.00 93.62 77 SER A C 1
ATOM 608 O O . SER A 1 77 ? -20.720 -19.684 24.482 1.00 93.62 77 SER A O 1
ATOM 610 N N . GLY A 1 78 ? -21.137 -17.489 24.685 1.00 93.50 78 GLY A N 1
ATOM 611 C CA . GLY A 1 78 ? -19.781 -17.084 24.349 1.00 93.50 78 GLY A CA 1
ATOM 612 C C . GLY A 1 78 ? -19.502 -15.610 24.603 1.00 93.50 78 GLY A C 1
ATOM 613 O O . GLY A 1 78 ? -20.408 -14.781 24.641 1.00 93.50 78 GLY A O 1
ATOM 614 N N . PHE A 1 79 ? -18.215 -15.309 24.734 1.00 95.38 79 PHE A N 1
ATOM 615 C CA . PHE A 1 79 ? -17.664 -13.969 24.873 1.00 95.38 79 PHE A CA 1
ATOM 616 C C . PHE A 1 79 ? -16.440 -13.852 23.963 1.00 95.38 79 PHE A C 1
ATOM 618 O O . PHE A 1 79 ? -15.600 -14.752 23.928 1.00 95.38 79 PHE A O 1
ATOM 625 N N . SER A 1 80 ? -16.353 -12.770 23.197 1.00 94.31 80 SER A N 1
ATOM 626 C CA . SER A 1 80 ? -15.241 -12.508 22.275 1.00 94.31 80 SER A CA 1
ATOM 627 C C . SER A 1 80 ? -14.989 -11.012 22.142 1.00 94.31 80 SER A C 1
ATOM 629 O O . SER A 1 80 ? -15.869 -10.223 22.469 1.00 94.31 80 SER A O 1
ATOM 631 N N . GLY A 1 81 ? -13.830 -10.626 21.615 1.00 92.06 81 GLY A N 1
ATOM 632 C CA . GLY A 1 81 ? -13.454 -9.226 21.417 1.00 92.06 81 GLY A CA 1
ATOM 633 C C . GLY A 1 81 ? -12.224 -8.850 22.231 1.00 92.06 81 GLY A C 1
ATOM 634 O O . GLY A 1 81 ? -11.500 -9.723 22.713 1.00 92.06 81 GLY A O 1
ATOM 635 N N . THR A 1 82 ? -11.972 -7.551 22.369 1.00 92.44 82 THR A N 1
ATOM 636 C CA . THR A 1 82 ? -10.822 -7.045 23.130 1.00 92.44 82 THR A CA 1
ATOM 637 C C . THR A 1 82 ? -11.226 -5.872 24.011 1.00 92.44 82 THR A C 1
ATOM 639 O O . THR A 1 82 ? -12.085 -5.081 23.642 1.00 92.44 82 THR A O 1
ATOM 642 N N . HIS A 1 83 ? -10.592 -5.766 25.174 1.00 94.44 83 HIS A N 1
ATOM 643 C CA . HIS A 1 83 ? -10.786 -4.690 26.144 1.00 94.44 83 HIS A CA 1
ATOM 644 C C . HIS A 1 83 ? -9.456 -4.399 26.850 1.00 94.44 83 HIS A C 1
ATOM 646 O O . HIS A 1 83 ? -8.515 -5.194 26.763 1.00 94.44 83 HIS A O 1
ATOM 652 N N . LEU A 1 84 ? -9.381 -3.263 27.538 1.00 94.81 84 LEU A N 1
ATOM 653 C CA . LEU A 1 84 ? -8.290 -2.910 28.446 1.00 94.81 84 LEU A CA 1
ATOM 654 C C . LEU A 1 84 ? -8.793 -2.868 29.898 1.00 94.81 84 LEU A C 1
ATOM 656 O O . LEU A 1 84 ? -9.958 -2.545 30.110 1.00 94.81 84 LEU A O 1
ATOM 660 N N . PRO A 1 85 ? -7.947 -3.162 30.900 1.00 95.62 85 PRO A N 1
ATOM 661 C CA . PRO A 1 85 ? -8.302 -2.967 32.308 1.00 95.62 85 PRO A CA 1
ATOM 662 C C . PRO A 1 85 ? -8.653 -1.508 32.637 1.00 95.62 85 PRO A C 1
ATOM 664 O O . PRO A 1 85 ? -8.005 -0.609 32.094 1.00 95.62 85 PRO A O 1
ATOM 667 N N . SER A 1 86 ? -9.557 -1.268 33.593 1.00 94.75 86 SER A N 1
ATOM 668 C CA . SER A 1 86 ? -9.984 0.085 34.016 1.00 94.75 86 SER A CA 1
ATOM 669 C C . SER A 1 86 ? -8.823 0.981 34.453 1.00 94.75 86 SER A C 1
ATOM 671 O O . SER A 1 86 ? -8.792 2.168 34.154 1.00 94.75 86 SER A O 1
ATOM 673 N N . ALA A 1 87 ? -7.805 0.399 35.091 1.00 92.56 87 ALA A N 1
ATOM 674 C CA . ALA A 1 87 ? -6.627 1.123 35.573 1.00 92.56 87 ALA A CA 1
ATOM 675 C C . ALA A 1 87 ? -5.629 1.537 34.469 1.00 92.56 87 ALA A C 1
ATOM 677 O O . ALA A 1 87 ? -4.537 2.007 34.783 1.00 92.56 87 ALA A O 1
ATOM 678 N N . SER A 1 88 ? -5.942 1.304 33.190 1.00 91.19 88 SER A N 1
ATOM 679 C CA . SER A 1 88 ? -4.991 1.533 32.092 1.00 91.19 88 SER A CA 1
ATOM 680 C C . SER A 1 88 ? -4.971 2.973 31.586 1.00 91.19 88 SER A C 1
ATOM 682 O O . SER A 1 88 ? -4.026 3.340 30.895 1.00 91.19 88 SER A O 1
ATOM 684 N N . PHE A 1 89 ? -6.019 3.757 31.838 1.00 94.06 89 PHE A N 1
ATOM 685 C CA . PHE A 1 89 ? -6.277 4.985 31.087 1.00 94.06 89 PHE A CA 1
ATOM 686 C C . PHE A 1 89 ? -5.640 6.229 31.729 1.00 94.06 89 PHE A C 1
ATOM 688 O O . PHE A 1 89 ? -5.682 6.381 32.951 1.00 94.06 89 PHE A O 1
ATOM 695 N N . PRO A 1 90 ? -5.038 7.125 30.923 1.00 93.44 90 PRO A N 1
ATOM 696 C CA . PRO A 1 90 ? -4.577 8.428 31.390 1.00 93.44 90 PRO A CA 1
ATOM 697 C C . PRO A 1 90 ? -5.743 9.424 31.522 1.00 93.44 90 PRO A C 1
ATOM 699 O O . PRO A 1 90 ? -6.882 9.122 31.163 1.00 93.44 90 PRO A O 1
ATOM 702 N N . ASP A 1 91 ? -5.428 10.641 31.975 1.00 92.88 91 ASP A N 1
ATOM 703 C CA . ASP A 1 91 ? -6.370 11.766 32.021 1.00 92.88 91 ASP A CA 1
ATOM 704 C C . ASP A 1 91 ? -7.084 11.981 30.672 1.00 92.88 91 ASP A C 1
ATOM 706 O O . ASP A 1 91 ? -6.459 11.952 29.606 1.00 92.88 91 ASP A O 1
ATOM 710 N N . GLY A 1 92 ? -8.404 12.176 30.735 1.00 93.88 92 GLY A N 1
ATOM 711 C CA . GLY A 1 92 ? -9.287 12.333 29.578 1.00 93.88 92 GLY A CA 1
ATOM 712 C C . GLY A 1 92 ? -9.371 13.755 29.015 1.00 93.88 92 GLY A C 1
ATOM 713 O O . GLY A 1 92 ? -10.156 13.997 28.098 1.00 93.88 92 GLY A O 1
ATOM 714 N N . THR A 1 93 ? -8.588 14.711 29.529 1.00 96.19 93 THR A N 1
ATOM 715 C CA . THR A 1 93 ? -8.665 16.118 29.116 1.00 96.19 93 THR A CA 1
ATOM 716 C C . THR A 1 93 ? -7.700 16.415 27.961 1.00 96.19 93 THR A C 1
ATOM 718 O O . THR A 1 93 ? -6.478 16.402 28.145 1.00 96.19 93 THR A O 1
ATOM 721 N N . PRO A 1 94 ? -8.194 16.754 26.754 1.00 96.75 94 PRO A N 1
ATOM 722 C CA . PRO A 1 94 ? -7.321 17.125 25.648 1.00 96.75 94 PRO A CA 1
ATOM 723 C C . PRO A 1 94 ? -6.658 18.486 25.914 1.00 96.75 94 PRO A C 1
ATOM 725 O O . PRO A 1 94 ? -7.312 19.448 26.315 1.00 96.75 94 PRO A O 1
ATOM 728 N N . THR A 1 95 ? -5.352 18.590 25.657 1.00 97.38 95 THR A N 1
ATOM 729 C CA . THR A 1 95 ? -4.615 19.869 25.722 1.00 97.38 95 THR A CA 1
ATOM 730 C C . THR A 1 95 ? -4.659 20.611 24.386 1.00 97.38 95 THR A C 1
ATOM 732 O O . THR A 1 95 ? -4.665 21.841 24.364 1.00 97.38 95 THR A O 1
ATOM 735 N N . ILE A 1 96 ? -4.717 19.882 23.266 1.00 97.19 96 ILE A N 1
ATOM 736 C CA . ILE A 1 96 ? -4.899 20.471 21.935 1.00 97.19 96 ILE A CA 1
ATOM 737 C C . ILE A 1 96 ? -6.370 20.438 21.527 1.00 97.19 96 ILE A C 1
ATOM 739 O O . ILE A 1 96 ? -7.103 19.496 21.838 1.00 97.19 96 ILE A O 1
ATOM 743 N N . SER A 1 97 ? -6.791 21.449 20.771 1.00 97.00 97 SER A N 1
ATOM 744 C CA . SER A 1 97 ? -8.149 21.504 20.239 1.00 97.00 97 SER A CA 1
ATOM 745 C C . SER A 1 97 ? -8.362 20.517 19.091 1.00 97.00 97 SER A C 1
ATOM 747 O O . SER A 1 97 ? -7.439 20.191 18.340 1.00 97.00 97 SER A O 1
ATOM 749 N N . GLU A 1 98 ? -9.623 20.136 18.902 1.00 96.19 98 GLU A N 1
ATOM 750 C CA . GLU A 1 98 ? -10.123 19.402 17.735 1.00 96.19 98 GLU A CA 1
ATOM 751 C C . GLU A 1 98 ? -9.620 20.014 16.411 1.00 96.19 98 GLU A C 1
ATOM 753 O O . GLU A 1 98 ? -9.103 19.313 15.541 1.00 96.19 98 GLU A O 1
ATOM 758 N N . GLY A 1 99 ? -9.690 21.345 16.279 1.00 97.12 99 GLY A N 1
ATOM 759 C CA . GLY A 1 99 ? -9.239 22.064 15.084 1.00 97.12 99 GLY A CA 1
ATOM 760 C C . GLY A 1 99 ? -7.729 21.973 14.844 1.00 97.12 99 GLY A C 1
ATOM 761 O O . GLY A 1 99 ? -7.300 21.856 13.695 1.00 97.12 99 GLY A O 1
ATOM 762 N N . SER A 1 100 ? -6.930 21.974 15.915 1.00 97.50 100 SER A N 1
ATOM 763 C CA . SER A 1 100 ? -5.476 21.807 15.831 1.00 97.50 100 SER A CA 1
ATOM 764 C C . SER A 1 100 ? -5.117 20.392 15.375 1.00 97.50 100 SER A C 1
ATOM 766 O O . SER A 1 100 ? -4.302 20.226 14.472 1.00 97.50 100 SER A O 1
ATOM 768 N N . ALA A 1 101 ? -5.778 19.371 15.931 1.00 97.81 101 ALA A N 1
ATOM 769 C CA . ALA A 1 101 ? -5.595 17.986 15.504 1.00 97.81 101 ALA A CA 1
ATOM 770 C C . ALA A 1 101 ? -6.025 17.767 14.043 1.00 97.81 101 ALA A C 1
ATOM 772 O O . ALA A 1 101 ? -5.312 17.124 13.269 1.00 97.81 101 ALA A O 1
ATOM 773 N N . ALA A 1 102 ? -7.155 18.357 13.638 1.00 97.50 102 ALA A N 1
ATOM 774 C CA . ALA A 1 102 ? -7.631 18.313 12.260 1.00 97.50 102 ALA A CA 1
ATOM 775 C C . ALA A 1 102 ? -6.635 18.954 11.283 1.00 97.50 102 ALA A C 1
ATOM 777 O O . ALA A 1 102 ? -6.458 18.461 10.170 1.00 97.50 102 ALA A O 1
ATOM 778 N N . GLN A 1 103 ? -5.978 20.044 11.683 1.00 96.94 103 GLN A N 1
ATOM 779 C CA . GLN A 1 103 ? -4.938 20.671 10.876 1.00 96.94 103 GLN A CA 1
ATOM 780 C C . GLN A 1 103 ? -3.719 19.755 10.719 1.00 96.94 103 GLN A C 1
ATOM 782 O O . GLN A 1 103 ? -3.336 19.486 9.581 1.00 96.94 103 GLN A O 1
ATOM 787 N N . THR A 1 104 ? -3.186 19.203 11.815 1.00 97.31 104 THR A N 1
ATOM 788 C CA . THR A 1 104 ? -2.051 18.265 11.772 1.00 97.31 104 THR A CA 1
ATOM 789 C C . THR A 1 104 ? -2.324 17.080 10.845 1.00 97.31 104 THR A C 1
ATOM 791 O O . THR A 1 104 ? -1.507 16.749 9.985 1.00 97.31 104 THR A O 1
ATOM 794 N N . ALA A 1 105 ? -3.490 16.444 10.985 1.00 95.69 105 ALA A N 1
ATOM 795 C CA . ALA A 1 105 ? -3.859 15.304 10.151 1.00 95.69 105 ALA A CA 1
ATOM 796 C C . ALA A 1 105 ? -3.965 15.691 8.668 1.00 95.69 105 ALA A C 1
ATOM 798 O O . ALA A 1 105 ? -3.501 14.953 7.798 1.00 95.69 105 ALA A O 1
ATOM 799 N N . ARG A 1 106 ? -4.539 16.862 8.364 1.00 94.06 106 ARG A N 1
ATOM 800 C CA . ARG A 1 106 ? -4.662 17.360 6.989 1.00 94.06 106 ARG A CA 1
ATOM 801 C C . ARG A 1 106 ? -3.308 17.628 6.354 1.00 94.06 106 ARG A C 1
ATOM 803 O O . ARG A 1 106 ? -3.117 17.263 5.199 1.00 94.06 106 ARG A O 1
ATOM 810 N N . GLU A 1 107 ? -2.403 18.278 7.077 1.00 92.75 107 GLU A N 1
ATOM 811 C CA . GLU A 1 107 ? -1.063 18.609 6.588 1.00 92.75 107 GLU A CA 1
ATOM 812 C C . GLU A 1 107 ? -0.275 17.334 6.296 1.00 92.75 107 GLU A C 1
ATOM 814 O O . GLU A 1 107 ? 0.199 17.164 5.176 1.00 92.75 107 GLU A O 1
ATOM 819 N N . SER A 1 108 ? -0.265 16.381 7.233 1.00 87.31 108 SER A N 1
ATOM 820 C CA . SER A 1 108 ? 0.408 15.094 7.039 1.00 87.31 108 SER A CA 1
ATOM 821 C C . SER A 1 108 ? -0.150 14.303 5.852 1.00 87.31 108 SER A C 1
ATOM 823 O O . SER A 1 108 ? 0.611 13.791 5.031 1.00 87.31 108 SER A O 1
ATOM 825 N N . MET A 1 109 ? -1.477 14.219 5.711 1.00 84.88 109 MET A N 1
ATOM 826 C CA . MET A 1 109 ? -2.076 13.483 4.592 1.00 84.88 109 MET A CA 1
ATOM 827 C C . MET A 1 109 ? -1.949 14.239 3.262 1.00 84.88 109 MET A C 1
ATOM 829 O O . MET A 1 109 ? -1.821 13.608 2.217 1.00 84.88 109 MET A O 1
ATOM 833 N N . SER A 1 110 ? -1.916 15.576 3.272 1.00 83.62 110 SER A N 1
ATOM 834 C CA . SER A 1 110 ? -1.650 16.376 2.065 1.00 83.62 110 SER A CA 1
ATOM 835 C C . SER A 1 110 ? -0.195 16.268 1.621 1.00 83.62 110 SER A C 1
ATOM 837 O O . SER A 1 110 ? 0.065 16.237 0.426 1.00 83.62 110 SER A O 1
ATOM 839 N N . GLU A 1 111 ? 0.757 16.165 2.545 1.00 77.12 111 GLU A N 1
ATOM 840 C CA . GLU A 1 111 ? 2.152 15.867 2.213 1.00 77.12 111 GLU A CA 1
ATOM 841 C C . GLU A 1 111 ? 2.276 14.470 1.591 1.00 77.12 111 GLU A C 1
ATOM 843 O O . GLU A 1 111 ? 2.943 14.293 0.571 1.00 77.12 111 GLU A O 1
ATOM 848 N N . ARG A 1 112 ? 1.561 13.483 2.149 1.00 71.38 112 ARG A N 1
ATOM 849 C CA . ARG A 1 112 ? 1.583 12.103 1.650 1.00 71.38 112 ARG A CA 1
ATOM 850 C C . ARG A 1 112 ? 0.909 11.940 0.283 1.00 71.38 112 ARG A C 1
ATOM 852 O O . ARG A 1 112 ? 1.427 11.201 -0.554 1.00 71.38 112 ARG A O 1
ATOM 859 N N . TYR A 1 113 ? -0.227 12.606 0.061 1.00 70.19 113 TYR A N 1
ATOM 860 C CA . TYR A 1 113 ? -1.120 12.355 -1.082 1.00 70.19 113 TYR A CA 1
ATOM 861 C C . TYR A 1 113 ? -1.361 13.574 -1.994 1.00 70.19 113 TYR A C 1
ATOM 863 O O . TYR A 1 113 ? -2.133 13.500 -2.948 1.00 70.19 113 TYR A O 1
ATOM 871 N N . GLY A 1 114 ? -0.736 14.717 -1.719 1.00 71.31 114 GLY A N 1
ATOM 872 C CA . GLY A 1 114 ? -0.911 15.986 -2.440 1.00 71.31 114 GLY A CA 1
ATOM 873 C C . GLY A 1 114 ? -2.139 16.799 -2.010 1.00 71.31 114 GLY A C 1
ATOM 874 O O . GLY A 1 114 ? -2.098 18.029 -2.015 1.00 71.31 114 GLY A O 1
ATOM 875 N N . THR A 1 115 ? -3.234 16.148 -1.612 1.00 75.56 115 THR A N 1
ATOM 876 C CA . THR A 1 115 ? -4.418 16.815 -1.056 1.00 75.56 115 THR A CA 1
ATOM 877 C C . THR A 1 115 ? -5.095 15.947 -0.004 1.00 75.56 115 THR A C 1
ATOM 879 O O . THR A 1 115 ? -5.160 14.728 -0.141 1.00 75.56 115 THR A O 1
ATOM 882 N N . ALA A 1 116 ? -5.625 16.582 1.038 1.00 85.25 116 ALA A N 1
ATOM 883 C CA . ALA A 1 116 ? -6.490 15.945 2.013 1.00 85.25 116 ALA A CA 1
ATOM 884 C C . ALA A 1 116 ? -7.541 16.939 2.517 1.00 85.25 116 ALA A C 1
ATOM 886 O O . ALA A 1 116 ? -7.238 18.085 2.854 1.00 85.25 116 ALA A O 1
ATOM 887 N N . ALA A 1 117 ? -8.784 16.482 2.608 1.00 88.25 117 ALA A N 1
ATOM 888 C CA . ALA A 1 117 ? -9.880 17.186 3.255 1.00 88.25 117 ALA A CA 1
ATOM 889 C C . ALA A 1 117 ? -10.304 16.443 4.524 1.00 88.25 117 ALA A C 1
ATOM 891 O O . ALA A 1 117 ? -10.222 15.219 4.600 1.00 88.25 117 ALA A O 1
ATOM 892 N N . ILE A 1 118 ? -10.788 17.184 5.517 1.00 91.88 118 ILE A N 1
ATOM 893 C CA . ILE A 1 118 ? -11.418 16.594 6.700 1.00 91.88 118 ILE A CA 1
ATOM 894 C C . ILE A 1 118 ? -12.830 16.193 6.301 1.00 91.88 118 ILE A C 1
ATOM 896 O O . ILE A 1 118 ? -13.581 17.017 5.781 1.00 91.88 118 ILE A O 1
ATOM 900 N N . SER A 1 119 ? -13.153 14.916 6.473 1.00 84.50 119 SER A N 1
ATOM 901 C CA . SER A 1 119 ? -14.417 14.351 5.989 1.00 84.50 119 SER A CA 1
ATOM 902 C C . SER A 1 119 ? -15.488 14.239 7.069 1.00 84.50 119 SER A C 1
ATOM 904 O O . SER A 1 119 ? -16.668 14.198 6.735 1.00 84.50 119 SER A O 1
ATOM 906 N N . GLU A 1 120 ? -15.083 14.225 8.339 1.00 89.88 120 GLU A N 1
ATOM 907 C CA . GLU A 1 120 ? -15.948 14.094 9.514 1.00 89.88 120 GLU A CA 1
ATOM 908 C C . GLU A 1 120 ? -15.376 14.924 10.670 1.00 89.88 120 GLU A C 1
ATOM 910 O O . GLU A 1 120 ? -14.186 15.252 10.676 1.00 89.88 120 GLU A O 1
ATOM 915 N N . THR A 1 121 ? -16.221 15.263 11.643 1.00 94.19 121 THR A N 1
ATOM 916 C CA . THR A 1 121 ? -15.791 15.886 12.902 1.00 94.19 121 THR A CA 1
ATOM 917 C C . THR A 1 121 ? -14.826 14.944 13.632 1.00 94.19 121 THR A C 1
ATOM 919 O O . THR A 1 121 ? -15.167 13.772 13.796 1.00 94.19 121 THR A O 1
ATOM 922 N N . PRO A 1 122 ? -13.632 15.399 14.054 1.00 96.94 122 PRO A N 1
ATOM 923 C CA . PRO A 1 122 ? -12.730 14.569 14.839 1.00 96.94 122 PRO A CA 1
ATOM 924 C C . PRO A 1 122 ? -13.357 14.062 16.139 1.00 96.94 122 PRO A C 1
ATOM 926 O O . PRO A 1 122 ? -14.034 14.797 16.854 1.00 96.94 122 PRO A O 1
ATOM 929 N N . GLU A 1 123 ? -13.080 12.804 16.461 1.00 97.00 123 GLU A N 1
ATOM 930 C CA . GLU A 1 123 ? -13.608 12.114 17.639 1.00 97.00 123 GLU A CA 1
ATOM 931 C C . GLU A 1 123 ? -12.505 11.984 18.694 1.00 97.00 123 GLU A C 1
ATOM 933 O O . GLU A 1 123 ? -11.389 11.569 18.372 1.00 97.00 123 GLU A O 1
ATOM 938 N N . LEU A 1 124 ? -12.794 12.315 19.953 1.00 97.69 124 LEU A N 1
ATOM 939 C CA . LEU A 1 124 ? -11.865 12.068 21.057 1.00 97.69 124 LEU A CA 1
ATOM 940 C C . LEU A 1 124 ? -11.963 10.603 21.494 1.00 97.69 124 LEU A C 1
ATOM 942 O O . LEU A 1 124 ? -13.065 10.081 21.660 1.00 97.69 124 LEU A O 1
ATOM 946 N N . MET A 1 125 ? -10.826 9.939 21.688 1.00 97.12 125 MET A N 1
ATOM 947 C CA . MET A 1 125 ? -10.783 8.540 22.108 1.00 97.12 125 MET A CA 1
ATOM 948 C C . MET A 1 125 ? -9.484 8.153 22.804 1.00 97.12 125 MET A C 1
ATOM 950 O O . MET A 1 125 ? -8.442 8.780 22.618 1.00 97.12 125 MET A O 1
ATOM 954 N N . TYR A 1 126 ? -9.523 7.053 23.551 1.00 96.62 126 TYR A N 1
ATOM 955 C CA . TYR A 1 126 ? -8.314 6.380 24.008 1.00 96.62 126 TYR A CA 1
ATOM 956 C C . TYR A 1 126 ? -7.781 5.455 22.914 1.00 96.62 126 TYR A C 1
ATOM 958 O O . TYR A 1 126 ? -8.456 4.523 22.480 1.00 96.62 126 TYR A O 1
ATOM 966 N N . TYR A 1 127 ? -6.548 5.693 22.479 1.00 93.56 127 TYR A N 1
ATOM 967 C CA . TYR A 1 127 ? -5.870 4.930 21.443 1.00 93.56 127 TYR A CA 1
ATOM 968 C C . TYR A 1 127 ? -4.761 4.053 22.029 1.00 93.56 127 TYR A C 1
ATOM 970 O O . TYR A 1 127 ? -3.824 4.538 22.666 1.00 93.56 127 TYR A O 1
ATOM 978 N N . LEU A 1 128 ? -4.842 2.752 21.754 1.00 89.44 128 LEU A N 1
ATOM 979 C CA . LEU A 1 128 ? -3.754 1.797 21.933 1.00 89.44 128 LEU A CA 1
ATOM 980 C C . LEU A 1 128 ? -3.771 0.824 20.744 1.00 89.44 128 LEU A C 1
ATOM 982 O O . LEU A 1 128 ? -4.807 0.187 20.521 1.00 89.44 128 LEU A O 1
ATOM 986 N N . PRO A 1 129 ? -2.665 0.660 19.996 1.00 78.25 129 PRO A N 1
ATOM 987 C CA . PRO A 1 129 ? -2.628 -0.273 18.878 1.00 78.25 129 PRO A CA 1
ATOM 988 C C . PRO A 1 129 ? -2.938 -1.706 19.334 1.00 78.25 129 PRO A C 1
ATOM 990 O O . PRO A 1 129 ? -2.569 -2.127 20.432 1.00 78.25 129 PRO A O 1
ATOM 993 N N . ILE A 1 130 ? -3.595 -2.491 18.480 1.00 68.44 130 ILE A N 1
ATOM 994 C CA . ILE A 1 130 ? -3.702 -3.943 18.681 1.00 68.44 130 ILE A CA 1
ATOM 995 C C . ILE A 1 130 ? -2.383 -4.581 18.224 1.00 68.44 130 ILE A C 1
ATOM 997 O O . ILE A 1 130 ? -1.856 -4.219 17.173 1.00 68.44 130 ILE A O 1
ATOM 1001 N N . ALA A 1 131 ? -1.834 -5.514 19.008 1.00 56.06 131 ALA A N 1
ATOM 1002 C CA . ALA A 1 131 ? -0.628 -6.250 18.632 1.00 56.06 131 ALA A CA 1
ATOM 1003 C C . ALA A 1 131 ? -0.828 -6.954 17.271 1.00 56.06 131 ALA A C 1
ATOM 1005 O O . ALA A 1 131 ? -1.789 -7.703 17.104 1.00 56.06 131 ALA A O 1
ATOM 1006 N N . GLY A 1 132 ? 0.060 -6.679 16.307 1.00 52.84 132 GLY A N 1
ATOM 1007 C CA . GLY A 1 132 ? -0.056 -7.125 14.907 1.00 52.84 132 GLY A CA 1
ATOM 1008 C C . GLY A 1 132 ? 0.483 -6.136 13.858 1.00 52.84 132 GLY A C 1
ATOM 1009 O O . GLY A 1 132 ? 0.608 -6.502 12.695 1.00 52.84 132 GLY A O 1
ATOM 1010 N N . ASN A 1 133 ? 0.832 -4.906 14.255 1.00 48.78 133 ASN A N 1
ATOM 1011 C CA . ASN A 1 133 ? 1.509 -3.920 13.400 1.00 48.78 133 ASN A CA 1
ATOM 1012 C C . ASN A 1 133 ? 3.032 -4.225 13.345 1.00 48.78 133 ASN A C 1
ATOM 1014 O O . ASN A 1 133 ? 3.599 -4.519 14.400 1.00 48.78 133 ASN A O 1
ATOM 1018 N N . PRO A 1 134 ? 3.715 -4.186 12.180 1.00 42.25 134 PRO A N 1
ATOM 1019 C CA . PRO A 1 134 ? 5.008 -4.851 11.965 1.00 42.25 134 PRO A CA 1
ATOM 1020 C C . PRO A 1 134 ? 6.247 -4.142 12.545 1.00 42.25 134 PRO A C 1
ATOM 1022 O O . PRO A 1 134 ? 7.359 -4.489 12.162 1.00 42.25 134 PRO A O 1
ATOM 1025 N N . ASP A 1 135 ? 6.102 -3.206 13.486 1.00 41.03 135 ASP A N 1
ATOM 1026 C CA . ASP A 1 135 ? 7.249 -2.623 14.195 1.00 41.03 135 ASP A CA 1
ATOM 1027 C C . ASP A 1 135 ? 7.247 -3.033 15.681 1.00 41.03 135 ASP A C 1
ATOM 1029 O O . ASP A 1 135 ? 6.512 -2.450 16.482 1.00 41.03 135 ASP A O 1
ATOM 1033 N N . PRO A 1 136 ? 8.061 -4.028 16.088 1.00 40.62 136 PRO A N 1
ATOM 1034 C CA . PRO A 1 136 ? 8.139 -4.491 17.472 1.00 40.62 136 PRO A CA 1
ATOM 1035 C C . PRO A 1 136 ? 8.779 -3.481 18.440 1.00 40.62 136 PRO A C 1
ATOM 1037 O O . PRO A 1 136 ? 8.678 -3.670 19.654 1.00 40.62 136 PRO A O 1
ATOM 1040 N N . ALA A 1 137 ? 9.460 -2.439 17.945 1.00 43.38 137 ALA A N 1
ATOM 1041 C CA . ALA A 1 137 ? 10.257 -1.533 18.773 1.00 43.38 137 ALA A CA 1
ATOM 1042 C C . ALA A 1 137 ? 9.522 -0.236 19.162 1.00 43.38 137 ALA A C 1
ATOM 1044 O O . ALA A 1 137 ? 9.890 0.387 20.159 1.00 43.38 137 ALA A O 1
ATOM 1045 N N . ALA A 1 138 ? 8.460 0.139 18.440 1.00 52.66 138 ALA A N 1
ATOM 1046 C CA . ALA A 1 138 ? 7.734 1.400 18.631 1.00 52.66 138 ALA A CA 1
ATOM 1047 C C . ALA A 1 138 ? 6.274 1.240 19.100 1.00 52.66 138 ALA A C 1
ATOM 1049 O O . ALA A 1 138 ? 5.531 2.221 19.141 1.00 52.66 138 ALA A O 1
ATOM 1050 N N . VAL A 1 139 ? 5.827 0.027 19.456 1.00 59.00 139 VAL A N 1
ATOM 1051 C CA . VAL A 1 139 ? 4.434 -0.180 19.882 1.00 59.00 139 VAL A CA 1
ATOM 1052 C C . VAL A 1 139 ? 4.186 0.572 21.187 1.00 59.00 139 VAL A C 1
ATOM 1054 O O . VAL A 1 139 ? 4.681 0.182 22.245 1.00 59.00 139 VAL A O 1
ATOM 1057 N N . GLN A 1 140 ? 3.410 1.653 21.097 1.00 66.25 140 GLN A N 1
ATOM 1058 C CA . GLN A 1 140 ? 2.781 2.332 22.224 1.00 66.25 140 GLN A CA 1
ATOM 1059 C C . GLN A 1 140 ? 2.226 1.263 23.183 1.00 66.25 140 GLN A C 1
ATOM 1061 O O . GLN A 1 140 ? 1.358 0.487 22.794 1.00 66.25 140 GLN A O 1
ATOM 1066 N N . LYS A 1 141 ? 2.787 1.167 24.396 1.00 75.69 141 LYS A N 1
ATOM 1067 C CA . LYS A 1 141 ? 2.460 0.098 25.365 1.00 75.69 141 LYS A CA 1
ATOM 1068 C C . LYS A 1 141 ? 1.312 0.463 26.302 1.00 75.69 141 LYS A C 1
ATOM 1070 O O . LYS A 1 141 ? 0.707 -0.422 26.896 1.00 75.69 141 LYS A O 1
ATOM 1075 N N . GLU A 1 142 ? 1.027 1.754 26.414 1.00 86.56 142 GLU A N 1
ATOM 1076 C CA . GLU A 1 142 ? 0.006 2.326 27.292 1.00 86.56 142 GLU A CA 1
ATOM 1077 C C . GLU A 1 142 ? -0.953 3.185 26.469 1.00 86.56 142 GLU A C 1
ATOM 1079 O O . GLU A 1 142 ? -0.498 3.845 25.528 1.00 86.56 142 GLU A O 1
ATOM 1084 N N . PRO A 1 143 ? -2.265 3.166 26.751 1.00 92.00 143 PRO A N 1
ATOM 1085 C CA . PRO A 1 143 ? -3.227 3.934 25.976 1.00 92.00 143 PRO A CA 1
ATOM 1086 C C . PRO A 1 143 ? -2.943 5.434 26.088 1.00 92.00 143 PRO A C 1
ATOM 1088 O O . PRO A 1 143 ? -2.514 5.937 27.123 1.00 92.00 143 PRO A O 1
ATOM 1091 N N . ARG A 1 144 ? -3.189 6.155 24.997 1.00 94.56 144 ARG A N 1
ATOM 1092 C CA . ARG A 1 144 ? -3.038 7.611 24.909 1.00 94.56 144 ARG A CA 1
ATOM 1093 C C . ARG A 1 144 ? -4.374 8.234 24.572 1.00 94.56 144 ARG A C 1
ATOM 1095 O O . ARG A 1 144 ? -5.118 7.673 23.773 1.00 94.56 144 ARG A O 1
ATOM 1102 N N . LEU A 1 145 ? -4.658 9.401 25.131 1.00 97.44 145 LEU A N 1
ATOM 1103 C CA . LEU A 1 145 ? -5.769 10.208 24.653 1.00 97.44 145 LEU A CA 1
ATOM 1104 C C . LEU A 1 145 ? -5.422 10.761 23.264 1.00 97.44 145 LEU A C 1
ATOM 1106 O O . LEU A 1 145 ? -4.343 11.323 23.064 1.00 97.44 145 LEU A O 1
ATOM 1110 N N . ALA A 1 146 ? -6.316 10.586 22.298 1.00 97.25 146 ALA A N 1
ATOM 1111 C CA . ALA A 1 146 ? -6.085 10.949 20.910 1.00 97.25 146 ALA A CA 1
ATOM 1112 C C . ALA A 1 146 ? -7.355 11.470 20.237 1.00 97.25 146 ALA A C 1
ATOM 1114 O O . ALA A 1 146 ? -8.464 11.020 20.514 1.00 97.25 146 ALA A O 1
ATOM 1115 N N . TRP A 1 147 ? -7.168 12.382 19.293 1.00 98.12 147 TRP A N 1
ATOM 1116 C CA . TRP A 1 147 ? -8.166 12.739 18.302 1.00 98.12 147 TRP A CA 1
ATOM 1117 C C . TRP A 1 147 ? -8.057 11.783 17.118 1.00 98.12 147 TRP A C 1
ATOM 1119 O O . TRP A 1 147 ? -7.013 11.708 16.466 1.00 98.12 147 TRP A O 1
ATOM 1129 N N . ARG A 1 148 ? -9.137 11.076 16.804 1.00 96.94 148 ARG A N 1
ATOM 1130 C CA . ARG A 1 148 ? -9.292 10.366 15.539 1.00 96.94 148 ARG A CA 1
ATOM 1131 C C . ARG A 1 148 ? -9.853 11.330 14.506 1.00 96.94 148 ARG A C 1
ATOM 1133 O O . ARG A 1 148 ? -10.988 11.783 14.609 1.00 96.94 148 ARG A O 1
ATOM 1140 N N . VAL A 1 149 ? -9.061 11.613 13.485 1.00 97.31 149 VAL A N 1
ATOM 1141 C CA . VAL A 1 149 ? -9.410 12.514 12.392 1.00 97.31 149 VAL A CA 1
ATOM 1142 C C . VAL A 1 149 ? -9.586 11.704 11.115 1.00 97.31 149 VAL A C 1
ATOM 1144 O O . VAL A 1 149 ? -8.627 11.098 10.634 1.00 97.31 149 VAL A O 1
ATOM 1147 N N . ARG A 1 150 ? -10.786 11.729 10.522 1.00 94.69 150 ARG A N 1
ATOM 1148 C CA . ARG A 1 150 ? -11.004 11.103 9.213 1.00 94.69 150 ARG A CA 1
ATOM 1149 C C . ARG A 1 150 ? -10.690 12.065 8.081 1.00 94.69 150 ARG A C 1
ATOM 1151 O O . ARG A 1 150 ? -11.395 13.059 7.866 1.00 94.69 150 ARG A O 1
ATOM 1158 N N . THR A 1 151 ? -9.672 11.724 7.308 1.00 91.44 151 THR A N 1
ATOM 1159 C CA . THR A 1 151 ? -9.265 12.482 6.127 1.00 91.44 151 THR A CA 1
ATOM 1160 C C . THR A 1 151 ? -9.700 11.780 4.847 1.00 91.44 151 THR A C 1
ATOM 1162 O O . THR A 1 151 ? -9.863 10.560 4.803 1.00 91.44 151 THR A O 1
ATOM 1165 N N . ARG A 1 152 ? -9.907 12.569 3.795 1.00 84.69 152 ARG A N 1
ATOM 1166 C CA . ARG A 1 152 ? -10.183 12.096 2.445 1.00 84.69 152 ARG A CA 1
ATOM 1167 C C . ARG A 1 152 ? -9.320 12.860 1.452 1.00 84.69 152 ARG A C 1
ATOM 1169 O O . ARG A 1 152 ? -9.496 14.067 1.307 1.00 84.69 152 ARG A O 1
ATOM 1176 N N . GLY A 1 153 ? -8.434 12.161 0.751 1.00 76.19 153 GLY A N 1
ATOM 1177 C CA . GLY A 1 153 ? -7.702 12.723 -0.390 1.00 76.19 153 GLY A CA 1
ATOM 1178 C C . GLY A 1 153 ? -8.517 12.640 -1.680 1.00 76.19 153 GLY A C 1
ATOM 1179 O O . GLY A 1 153 ? -8.686 13.620 -2.399 1.00 76.19 153 GLY A O 1
ATOM 1180 N N . ASN A 1 154 ? -9.105 11.471 -1.944 1.00 68.25 154 ASN A N 1
ATOM 1181 C CA . ASN A 1 154 ? -9.986 11.227 -3.087 1.00 68.25 154 ASN A CA 1
ATOM 1182 C C . ASN A 1 154 ? -11.013 10.117 -2.772 1.00 68.25 154 ASN A C 1
ATOM 1184 O O . ASN A 1 154 ? -11.187 9.720 -1.619 1.00 68.25 154 ASN A O 1
ATOM 1188 N N . ALA A 1 155 ? -11.753 9.632 -3.776 1.00 64.75 155 ALA A N 1
ATOM 1189 C CA . ALA A 1 155 ? -12.772 8.593 -3.581 1.00 64.75 155 ALA A CA 1
ATOM 1190 C C . ALA A 1 155 ? -12.207 7.289 -2.979 1.00 64.75 155 ALA A C 1
ATOM 1192 O O . ALA A 1 155 ? -12.916 6.601 -2.247 1.00 64.75 155 ALA A O 1
ATOM 1193 N N . HIS A 1 156 ? -10.932 7.006 -3.243 1.00 64.81 156 HIS A N 1
ATOM 1194 C CA . HIS A 1 156 ? -10.217 5.784 -2.881 1.00 64.81 156 HIS A CA 1
ATOM 1195 C C . HIS A 1 156 ? -9.213 5.974 -1.738 1.00 64.81 156 HIS A C 1
ATOM 1197 O O . HIS A 1 156 ? -8.602 5.010 -1.300 1.00 64.81 156 HIS A O 1
ATOM 1203 N N . GLN A 1 157 ? -9.048 7.199 -1.241 1.00 71.19 157 GLN A N 1
ATOM 1204 C CA . GLN A 1 157 ? -8.122 7.528 -0.159 1.00 71.19 157 GLN A CA 1
ATOM 1205 C C . GLN A 1 157 ? -8.915 8.113 0.997 1.00 71.19 157 GLN A C 1
ATOM 1207 O O . GLN A 1 157 ? -9.260 9.298 0.990 1.00 71.19 157 GLN A O 1
ATOM 1212 N N . VAL A 1 158 ? -9.257 7.244 1.945 1.00 83.88 158 VAL A N 1
ATOM 1213 C CA . VAL A 1 158 ? -9.932 7.604 3.190 1.00 83.88 158 VAL A CA 1
ATOM 1214 C C . VAL A 1 158 ? -9.116 7.028 4.329 1.00 83.88 158 VAL A C 1
ATOM 1216 O O . VAL A 1 158 ? -9.002 5.810 4.427 1.00 83.88 158 VAL A O 1
ATOM 1219 N N . ASP A 1 159 ? -8.586 7.880 5.194 1.00 86.25 159 ASP A N 1
ATOM 1220 C CA . ASP A 1 159 ? -7.679 7.476 6.264 1.00 86.25 159 ASP A CA 1
ATOM 1221 C C . ASP A 1 159 ? -8.219 7.939 7.618 1.00 86.25 159 ASP A C 1
ATOM 1223 O O . ASP A 1 159 ? -8.681 9.075 7.758 1.00 86.25 159 ASP A O 1
ATOM 1227 N N . ASP A 1 160 ? -8.141 7.064 8.620 1.00 91.94 160 ASP A N 1
ATOM 1228 C CA . ASP A 1 160 ? -8.278 7.439 10.025 1.00 91.94 160 ASP A CA 1
ATOM 1229 C C . ASP A 1 160 ? -6.876 7.782 10.563 1.00 91.94 160 ASP A C 1
ATOM 1231 O O . ASP A 1 160 ? -5.988 6.927 10.599 1.00 91.94 160 ASP A O 1
ATOM 1235 N N . VAL A 1 161 ? -6.667 9.036 10.969 1.00 93.25 161 VAL A N 1
ATOM 1236 C CA . VAL A 1 161 ? -5.408 9.533 11.547 1.00 93.25 161 VAL A CA 1
ATOM 1237 C C . VAL A 1 161 ? -5.604 9.770 13.040 1.00 93.25 161 VAL A C 1
ATOM 1239 O O . VAL A 1 161 ? -6.498 10.511 13.436 1.00 93.25 161 VAL A O 1
ATOM 1242 N N . PHE A 1 162 ? -4.762 9.165 13.872 1.00 95.19 162 PHE A N 1
ATOM 1243 C CA . PHE A 1 162 ? -4.791 9.304 15.326 1.00 95.19 162 PHE A CA 1
ATOM 1244 C C . PHE A 1 162 ? -3.737 10.319 15.753 1.00 95.19 162 PHE A C 1
ATOM 1246 O O . PHE A 1 162 ? -2.538 10.061 15.640 1.00 95.19 162 PHE A O 1
ATOM 1253 N N . VAL A 1 163 ? -4.187 11.474 16.234 1.00 96.69 163 VAL A N 1
ATOM 1254 C CA . VAL A 1 163 ? -3.340 12.580 16.686 1.00 96.69 163 VAL A CA 1
ATOM 1255 C C . VAL A 1 163 ? -3.392 12.647 18.207 1.00 96.69 163 VAL A C 1
ATOM 1257 O O . VAL A 1 163 ? -4.468 12.757 18.783 1.00 96.69 163 VAL A O 1
ATOM 1260 N N . ASP A 1 164 ? -2.242 12.589 18.867 1.00 96.25 164 ASP A N 1
ATOM 1261 C CA . ASP A 1 164 ? -2.132 12.667 20.321 1.00 96.25 164 ASP A CA 1
ATOM 1262 C C . ASP A 1 164 ? -2.760 13.960 20.857 1.00 96.25 164 ASP A C 1
ATOM 1264 O O . ASP A 1 164 ? -2.388 15.062 20.447 1.00 96.25 164 ASP A O 1
ATOM 1268 N N . ALA A 1 165 ? -3.700 13.828 21.791 1.00 97.56 165 ALA A N 1
ATOM 1269 C CA . ALA A 1 165 ? -4.519 14.937 22.268 1.00 97.56 165 ALA A CA 1
ATOM 1270 C C . ALA A 1 165 ? -3.774 15.894 23.216 1.00 97.56 165 ALA A C 1
ATOM 1272 O O . ALA A 1 165 ? -4.307 16.949 23.569 1.00 97.56 165 ALA A O 1
ATOM 1273 N N . SER A 1 166 ? -2.545 15.563 23.623 1.00 95.69 166 SER A N 1
ATOM 1274 C CA . SER A 1 166 ? -1.707 16.425 24.464 1.00 95.69 166 SER A CA 1
ATOM 1275 C C . SER A 1 166 ? -0.624 17.141 23.660 1.00 95.69 166 SER A C 1
ATOM 1277 O O . SER A 1 166 ? -0.338 18.310 23.905 1.00 95.69 166 SER A O 1
ATOM 1279 N N . THR A 1 167 ? -0.016 16.446 22.700 1.00 95.75 167 THR A N 1
ATOM 1280 C CA . THR A 1 167 ? 1.190 16.909 21.994 1.00 95.75 167 THR A CA 1
ATOM 1281 C C . THR A 1 167 ? 0.948 17.291 20.539 1.00 95.75 167 THR A C 1
ATOM 1283 O O . THR A 1 167 ? 1.754 18.020 19.968 1.00 95.75 167 THR A O 1
ATOM 1286 N N . GLY A 1 168 ? -0.126 16.801 19.916 1.00 95.75 168 GLY A N 1
ATOM 1287 C CA . GLY A 1 168 ? -0.355 16.963 18.481 1.00 95.75 168 GLY A CA 1
ATOM 1288 C C . GLY A 1 168 ? 0.493 16.046 17.604 1.00 95.75 168 GLY A C 1
ATOM 1289 O O . GLY A 1 168 ? 0.443 16.178 16.387 1.00 95.75 168 GLY A O 1
ATOM 1290 N N . ALA A 1 169 ? 1.260 15.116 18.179 1.00 93.94 169 ALA A N 1
ATOM 1291 C CA . ALA A 1 169 ? 2.016 14.137 17.405 1.00 93.94 169 ALA A CA 1
ATOM 1292 C C . ALA A 1 169 ? 1.084 13.099 16.760 1.00 93.94 169 ALA A C 1
ATOM 1294 O O . ALA A 1 169 ? 0.097 12.680 17.361 1.00 93.94 169 ALA A O 1
ATOM 1295 N N . ILE A 1 170 ? 1.409 12.635 15.554 1.00 91.44 170 ILE A N 1
ATOM 1296 C CA . ILE A 1 170 ? 0.679 11.526 14.928 1.00 91.44 170 ILE A CA 1
ATOM 1297 C C . ILE A 1 170 ? 1.104 10.223 15.603 1.00 91.44 170 ILE A C 1
ATOM 1299 O O . ILE A 1 170 ? 2.265 9.829 15.530 1.00 91.44 170 ILE A O 1
ATOM 1303 N N . LEU A 1 171 ? 0.150 9.554 16.246 1.00 89.44 171 LEU A N 1
ATOM 1304 C CA . LEU A 1 171 ? 0.347 8.245 16.866 1.00 89.44 171 LEU A CA 1
ATOM 1305 C C . LEU A 1 171 ? 0.262 7.126 15.827 1.00 89.44 171 LEU A C 1
ATOM 1307 O O . LEU A 1 171 ? 1.004 6.149 15.900 1.00 89.44 171 LEU A O 1
ATOM 1311 N N . HIS A 1 172 ? -0.671 7.246 14.879 1.00 86.88 172 HIS A N 1
ATOM 1312 C CA . HIS A 1 172 ? -0.903 6.257 13.831 1.00 86.88 172 HIS A CA 1
ATOM 1313 C C . HIS A 1 172 ? -1.765 6.830 12.698 1.00 86.88 172 HIS A C 1
ATOM 1315 O O . HIS A 1 172 ? -2.522 7.775 12.901 1.00 86.88 172 HIS A O 1
ATOM 1321 N N . SER A 1 173 ? -1.696 6.221 11.515 1.00 86.31 173 SER A N 1
ATOM 1322 C CA . SER A 1 173 ? -2.674 6.417 10.442 1.00 86.31 173 SER A CA 1
ATOM 1323 C C . SER A 1 173 ? -3.016 5.068 9.813 1.00 86.31 173 SER A C 1
ATOM 1325 O O . SER A 1 173 ? -2.121 4.252 9.591 1.00 86.31 173 SER A O 1
ATOM 1327 N N . ALA A 1 174 ? -4.301 4.835 9.550 1.00 80.06 174 ALA A N 1
ATOM 1328 C CA . ALA A 1 174 ? -4.813 3.608 8.950 1.00 80.06 174 ALA A CA 1
ATOM 1329 C C . ALA A 1 174 ? -5.722 3.932 7.763 1.00 80.06 174 ALA A C 1
ATOM 1331 O O . ALA A 1 174 ? -6.681 4.696 7.901 1.00 80.06 174 ALA A O 1
ATOM 1332 N N . THR A 1 175 ? -5.458 3.308 6.615 1.00 78.56 175 THR A N 1
ATOM 1333 C CA . THR A 1 175 ? -6.329 3.452 5.448 1.00 78.56 175 THR A CA 1
ATOM 1334 C C . THR A 1 175 ? -7.596 2.614 5.615 1.00 78.56 175 THR A C 1
ATOM 1336 O O . THR A 1 175 ? -7.552 1.459 6.040 1.00 78.56 175 THR A O 1
ATOM 1339 N N . ARG A 1 176 ? -8.752 3.202 5.303 1.00 74.19 176 ARG A N 1
ATOM 1340 C CA . ARG A 1 176 ? -10.067 2.541 5.345 1.00 74.19 176 ARG A CA 1
ATOM 1341 C C . ARG A 1 176 ? -10.420 1.856 4.030 1.00 74.19 176 ARG A C 1
ATOM 1343 O O . ARG A 1 176 ? -11.372 1.081 3.986 1.00 74.19 176 ARG A O 1
ATOM 1350 N N . VAL A 1 177 ? -9.690 2.169 2.964 1.00 67.38 177 VAL A N 1
ATOM 1351 C CA . VAL A 1 177 ? -9.874 1.577 1.643 1.00 67.38 177 VAL A CA 1
ATOM 1352 C C . VAL A 1 177 ? -8.581 0.847 1.301 1.00 67.38 177 VAL A C 1
ATOM 1354 O O . VAL A 1 177 ? -7.607 1.456 0.876 1.00 67.38 177 VAL A O 1
ATOM 1357 N N . CYS A 1 178 ? -8.569 -0.472 1.483 1.00 55.69 178 CYS A N 1
ATOM 1358 C CA . CYS A 1 178 ? -7.476 -1.297 0.984 1.00 55.69 178 CYS A CA 1
ATOM 1359 C C . CYS A 1 178 ? -7.643 -1.445 -0.530 1.00 55.69 178 CYS A C 1
ATOM 1361 O O . CYS A 1 178 ? -8.356 -2.337 -0.993 1.00 55.69 178 CYS A O 1
ATOM 1363 N N . MET A 1 179 ? -7.024 -0.556 -1.303 1.00 60.47 179 MET A N 1
ATOM 1364 C CA . MET A 1 179 ? -6.758 -0.833 -2.708 1.00 60.47 179 MET A CA 1
ATOM 1365 C C . MET A 1 179 ? -5.351 -1.407 -2.797 1.00 60.47 179 MET A C 1
ATOM 1367 O O . MET A 1 179 ? -4.359 -0.845 -2.338 1.00 60.47 179 MET A O 1
ATOM 1371 N N . THR A 1 180 ? -5.303 -2.655 -3.237 1.00 76.75 180 THR A N 1
ATOM 1372 C CA . THR A 1 180 ? -4.072 -3.322 -3.613 1.00 76.75 180 THR A CA 1
ATOM 1373 C C . THR A 1 180 ? -4.381 -4.062 -4.892 1.00 76.75 180 THR A C 1
ATOM 1375 O O . THR A 1 180 ? -5.286 -4.900 -4.916 1.00 76.75 180 THR A O 1
ATOM 1378 N N . GLY A 1 181 ? -3.707 -3.708 -5.976 1.00 86.12 181 GLY A N 1
ATOM 1379 C CA . GLY A 1 181 ? -4.068 -4.267 -7.265 1.00 86.12 181 GLY A CA 1
ATOM 1380 C C . GLY A 1 181 ? -3.445 -3.571 -8.463 1.00 86.12 181 GLY A C 1
ATOM 1381 O O . GLY A 1 181 ? -2.673 -2.621 -8.317 1.00 86.12 181 GLY A O 1
ATOM 1382 N N . PRO A 1 182 ? -3.796 -4.040 -9.672 1.00 89.19 182 PRO A N 1
ATOM 1383 C CA . PRO A 1 182 ? -3.397 -3.389 -10.905 1.00 89.19 182 PRO A CA 1
ATOM 1384 C C . PRO A 1 182 ? -3.912 -1.948 -10.943 1.00 89.19 182 PRO A C 1
ATOM 1386 O O . PRO A 1 182 ? -5.087 -1.685 -10.685 1.00 89.19 182 PRO A O 1
ATOM 1389 N N . ALA A 1 183 ? -3.031 -1.029 -11.308 1.00 91.31 183 ALA A N 1
ATOM 1390 C CA . ALA A 1 183 ? -3.323 0.383 -11.479 1.00 91.31 183 ALA A CA 1
ATOM 1391 C C . ALA A 1 183 ? -2.762 0.882 -12.814 1.00 91.31 183 ALA A C 1
ATOM 1393 O O . ALA A 1 183 ? -1.931 0.236 -13.455 1.00 91.31 183 ALA A O 1
ATOM 1394 N N . THR A 1 184 ? -3.211 2.059 -13.239 1.00 91.31 184 THR A N 1
ATOM 1395 C CA . THR A 1 184 ? -2.686 2.740 -14.425 1.00 91.31 184 THR A CA 1
ATOM 1396 C C . THR A 1 184 ? -2.202 4.126 -14.056 1.00 91.31 184 THR A C 1
ATOM 1398 O O . THR A 1 184 ? -2.817 4.808 -13.238 1.00 91.31 184 THR A O 1
ATOM 1401 N N . GLY A 1 185 ? -1.136 4.562 -14.708 1.00 92.19 185 GLY A N 1
ATOM 1402 C CA . GLY A 1 185 ? -0.563 5.879 -14.504 1.00 92.19 185 GLY A CA 1
ATOM 1403 C C . GLY A 1 185 ? 0.105 6.407 -15.760 1.00 92.19 185 GLY A C 1
ATOM 1404 O O . GLY A 1 185 ? -0.066 5.875 -16.861 1.00 92.19 185 GLY A O 1
ATOM 1405 N N . SER A 1 186 ? 0.890 7.459 -15.592 1.00 95.44 186 SER A N 1
ATOM 1406 C CA . SER A 1 186 ? 1.694 8.018 -16.668 1.00 95.44 186 SER A CA 1
ATOM 1407 C C . SER A 1 186 ? 2.997 8.610 -16.147 1.00 95.44 186 SER A C 1
ATOM 1409 O O . SER A 1 186 ? 3.115 8.973 -14.982 1.00 95.44 186 SER A O 1
ATOM 1411 N N . GLY A 1 187 ? 4.003 8.687 -17.006 1.00 95.81 187 GLY A N 1
ATOM 1412 C CA . GLY A 1 187 ? 5.304 9.248 -16.658 1.00 95.81 187 GLY A CA 1
ATOM 1413 C C . GLY A 1 187 ? 6.023 9.739 -17.899 1.00 95.81 187 GLY A C 1
ATOM 1414 O O . GLY A 1 187 ? 5.737 9.281 -19.003 1.00 95.81 187 GLY A O 1
ATOM 1415 N N . ARG A 1 188 ? 6.938 10.691 -17.735 1.00 97.38 188 ARG A N 1
ATOM 1416 C CA . ARG A 1 188 ? 7.795 11.156 -18.827 1.00 97.38 188 ARG A CA 1
ATOM 1417 C C . ARG A 1 188 ? 8.986 10.205 -18.961 1.00 97.38 188 ARG A C 1
ATOM 1419 O O . ARG A 1 188 ? 9.631 9.910 -17.963 1.00 97.38 188 ARG A O 1
ATOM 1426 N N . ASP A 1 189 ? 9.237 9.704 -20.163 1.00 98.06 189 ASP A N 1
ATOM 1427 C CA . ASP A 1 189 ? 10.385 8.842 -20.459 1.00 98.06 189 ASP A CA 1
ATOM 1428 C C . ASP A 1 189 ? 11.670 9.663 -20.706 1.00 98.06 189 ASP A C 1
ATOM 1430 O O . ASP A 1 189 ? 11.653 10.899 -20.689 1.00 98.06 189 ASP A O 1
ATOM 1434 N N . LEU A 1 190 ? 12.792 8.981 -20.961 1.00 97.62 190 LEU A N 1
ATOM 1435 C CA . LEU A 1 190 ? 14.087 9.613 -21.253 1.00 97.62 190 LEU A CA 1
ATOM 1436 C C . LEU A 1 190 ? 14.082 10.432 -22.552 1.00 97.62 190 LEU A C 1
ATOM 1438 O O . LEU A 1 190 ? 14.817 11.411 -22.667 1.00 97.62 190 LEU A O 1
ATOM 1442 N N . ALA A 1 191 ? 13.227 10.080 -23.517 1.00 96.25 191 ALA A N 1
ATOM 1443 C CA . ALA A 1 191 ? 13.017 10.861 -24.738 1.00 96.25 191 ALA A CA 1
ATOM 1444 C C . ALA A 1 191 ? 12.120 12.091 -24.501 1.00 96.25 191 ALA A C 1
ATOM 1446 O O . ALA A 1 191 ? 11.891 12.902 -25.401 1.00 96.25 191 ALA A O 1
ATOM 1447 N N . GLY A 1 192 ? 11.606 12.248 -23.284 1.00 96.44 192 GLY A N 1
ATOM 1448 C CA . GLY A 1 192 ? 10.769 13.354 -22.885 1.00 96.44 192 GLY A CA 1
ATOM 1449 C C . GLY A 1 192 ? 9.295 13.224 -23.256 1.00 96.44 192 GLY A C 1
ATOM 1450 O O . GLY A 1 192 ? 8.566 14.216 -23.170 1.00 96.44 192 GLY A O 1
ATOM 1451 N N . VAL A 1 193 ? 8.862 12.029 -23.650 1.00 97.44 193 VAL A N 1
ATOM 1452 C CA . VAL A 1 193 ? 7.498 11.698 -24.059 1.00 97.44 193 VAL A CA 1
ATOM 1453 C C . VAL A 1 193 ? 6.734 11.123 -22.871 1.00 97.44 193 VAL A C 1
ATOM 1455 O O . VAL A 1 193 ? 7.228 10.257 -22.154 1.00 97.44 193 VAL A O 1
ATOM 1458 N N . THR A 1 194 ? 5.496 11.573 -22.663 1.00 97.12 194 THR A N 1
ATOM 1459 C CA . THR A 1 194 ? 4.616 10.975 -21.654 1.00 97.12 194 THR A CA 1
ATOM 1460 C C . THR A 1 194 ? 4.130 9.604 -22.121 1.00 97.12 194 THR A C 1
ATOM 1462 O O . THR A 1 194 ? 3.467 9.486 -23.153 1.00 97.12 194 THR A O 1
ATOM 1465 N N . ARG A 1 195 ? 4.442 8.564 -21.349 1.00 96.94 195 ARG A N 1
ATOM 1466 C CA . ARG A 1 195 ? 4.013 7.180 -21.563 1.00 96.94 195 ARG A CA 1
ATOM 1467 C C . ARG A 1 195 ? 2.920 6.803 -20.582 1.00 96.94 195 ARG A C 1
ATOM 1469 O O . ARG A 1 195 ? 2.963 7.197 -19.420 1.00 96.94 195 ARG A O 1
ATOM 1476 N N . THR A 1 196 ? 1.965 6.009 -21.051 1.00 96.31 196 THR A N 1
ATOM 1477 C CA . THR A 1 196 ? 1.034 5.290 -20.177 1.00 96.31 196 THR A CA 1
ATOM 1478 C C . THR A 1 196 ? 1.762 4.123 -19.526 1.00 96.31 196 THR A C 1
ATOM 1480 O O . THR A 1 196 ? 2.502 3.400 -20.194 1.00 96.31 196 THR A O 1
ATOM 1483 N N . LEU A 1 197 ? 1.530 3.936 -18.231 1.00 97.81 197 LEU A N 1
ATOM 1484 C CA . LEU A 1 197 ? 2.151 2.898 -17.422 1.00 97.81 197 LEU A CA 1
ATOM 1485 C C . LEU A 1 197 ? 1.084 1.984 -16.827 1.00 97.81 197 LEU A C 1
ATOM 1487 O O . LEU A 1 197 ? 0.034 2.447 -16.380 1.00 97.81 197 LEU A O 1
ATOM 1491 N N . ASN A 1 198 ? 1.399 0.693 -16.794 1.00 97.38 198 ASN A N 1
ATOM 1492 C CA . ASN A 1 198 ? 0.673 -0.299 -16.013 1.00 97.38 198 ASN A CA 1
ATOM 1493 C C . ASN A 1 198 ? 1.475 -0.558 -14.739 1.00 97.38 198 ASN A C 1
ATOM 1495 O O . ASN A 1 198 ? 2.674 -0.830 -14.815 1.00 97.38 198 ASN A O 1
ATOM 1499 N N . LEU A 1 199 ? 0.813 -0.428 -13.599 1.00 97.25 199 LEU A N 1
ATOM 1500 C CA . LEU A 1 199 ? 1.416 -0.340 -12.278 1.00 97.25 199 LEU A CA 1
ATOM 1501 C C . LEU A 1 199 ? 0.748 -1.339 -11.334 1.00 97.25 199 LEU A C 1
ATOM 1503 O O . LEU A 1 199 ? -0.330 -1.868 -11.618 1.00 97.25 199 LEU A O 1
ATOM 1507 N N . TRP A 1 200 ? 1.357 -1.526 -10.172 1.00 95.56 200 TRP A N 1
ATOM 1508 C CA . TRP A 1 200 ? 0.705 -2.130 -9.021 1.00 95.56 200 TRP A CA 1
ATOM 1509 C C . TRP A 1 200 ? 0.586 -1.078 -7.931 1.00 95.56 200 TRP A C 1
ATOM 1511 O O . TRP A 1 200 ? 1.573 -0.430 -7.602 1.00 95.56 200 TRP A O 1
ATOM 1521 N N . GLU A 1 201 ? -0.601 -0.885 -7.382 1.00 91.38 201 GLU A N 1
ATOM 1522 C CA . GLU A 1 201 ? -0.828 0.023 -6.263 1.00 91.38 201 GLU A CA 1
ATOM 1523 C C . GLU A 1 201 ? -1.013 -0.795 -4.984 1.00 91.38 201 GLU A C 1
ATOM 1525 O O . GLU A 1 201 ? -1.586 -1.885 -5.016 1.00 91.38 201 GLU A O 1
ATOM 1530 N N . SER A 1 202 ? -0.459 -0.307 -3.878 1.00 87.06 202 SER A N 1
ATOM 1531 C CA . SER A 1 202 ? -0.648 -0.863 -2.544 1.00 87.06 202 SER A CA 1
ATOM 1532 C C . SER A 1 202 ? -0.600 0.257 -1.506 1.00 87.06 202 SER A C 1
ATOM 1534 O O . SER A 1 202 ? 0.439 0.895 -1.319 1.00 87.06 202 SER A O 1
ATOM 1536 N N . ASN A 1 203 ? -1.714 0.466 -0.798 1.00 77.12 203 ASN A N 1
ATOM 1537 C CA . ASN A 1 203 ? -1.834 1.382 0.345 1.00 77.12 203 ASN A CA 1
ATOM 1538 C C . ASN A 1 203 ? -1.394 2.838 0.067 1.00 77.12 203 ASN A C 1
ATOM 1540 O O . ASN A 1 203 ? -0.732 3.483 0.889 1.00 77.12 203 ASN A O 1
ATOM 1544 N N . GLY A 1 204 ? -1.764 3.363 -1.097 1.00 78.00 204 GLY A N 1
ATOM 1545 C CA . GLY A 1 204 ? -1.440 4.698 -1.592 1.00 78.00 204 GLY A CA 1
ATOM 1546 C C . GLY A 1 204 ? -0.117 4.794 -2.358 1.00 78.00 204 GLY A C 1
ATOM 1547 O O . GLY A 1 204 ? 0.184 5.863 -2.890 1.00 78.00 204 GLY A O 1
ATOM 1548 N N . THR A 1 205 ? 0.658 3.710 -2.439 1.00 87.00 205 THR A N 1
ATOM 1549 C CA . THR A 1 205 ? 1.961 3.676 -3.116 1.00 87.00 205 THR A CA 1
ATOM 1550 C C . THR A 1 205 ? 1.856 2.912 -4.430 1.00 87.00 205 THR A C 1
ATOM 1552 O O . THR A 1 205 ? 1.405 1.770 -4.463 1.00 87.00 205 THR A O 1
ATOM 1555 N N . ASN A 1 206 ? 2.319 3.518 -5.520 1.00 93.44 206 ASN A N 1
ATOM 1556 C CA . ASN A 1 206 ? 2.397 2.887 -6.835 1.00 93.44 206 ASN A CA 1
ATOM 1557 C C . ASN A 1 206 ? 3.792 2.308 -7.050 1.00 93.44 206 ASN A C 1
ATOM 1559 O O . ASN A 1 206 ? 4.781 2.988 -6.797 1.00 93.44 206 ASN A O 1
ATOM 1563 N N . PHE A 1 207 ? 3.857 1.096 -7.581 1.00 97.88 207 PHE A N 1
ATOM 1564 C CA . PHE A 1 207 ? 5.064 0.345 -7.899 1.00 97.88 207 PHE A CA 1
ATOM 1565 C C . PHE A 1 207 ? 5.131 0.128 -9.412 1.00 97.88 207 PHE A C 1
ATOM 1567 O O . PHE A 1 207 ? 4.103 -0.144 -10.046 1.00 97.88 207 PHE A O 1
ATOM 1574 N N . MET A 1 208 ? 6.329 0.204 -10.001 1.00 98.25 208 MET A N 1
ATOM 1575 C CA . MET A 1 208 ? 6.553 -0.136 -11.415 1.00 98.25 208 MET A CA 1
ATOM 1576 C C . MET A 1 208 ? 6.516 -1.655 -11.658 1.00 98.25 208 MET A C 1
ATOM 1578 O O . MET A 1 208 ? 7.496 -2.275 -12.073 1.00 98.25 208 MET A O 1
ATOM 1582 N N . VAL A 1 209 ? 5.352 -2.251 -11.399 1.00 98.38 209 VAL A N 1
ATOM 1583 C CA . VAL A 1 209 ? 5.064 -3.666 -11.630 1.00 98.38 209 VAL A CA 1
ATOM 1584 C C . VAL A 1 209 ? 3.860 -3.786 -12.549 1.00 98.38 209 VAL A C 1
ATOM 1586 O O . VAL A 1 209 ? 2.743 -3.425 -12.190 1.00 98.38 209 VAL A O 1
ATOM 1589 N N . ASN A 1 210 ? 4.079 -4.311 -13.748 1.00 97.81 210 ASN A N 1
ATOM 1590 C CA . ASN A 1 210 ? 3.027 -4.543 -14.720 1.00 97.81 210 ASN A CA 1
ATOM 1591 C C . ASN A 1 210 ? 2.491 -5.975 -14.598 1.00 97.81 210 ASN A C 1
ATOM 1593 O O . ASN A 1 210 ? 3.142 -6.941 -15.003 1.00 97.81 210 ASN A O 1
ATOM 1597 N N . THR A 1 211 ? 1.263 -6.085 -14.103 1.00 96.06 211 THR A N 1
ATOM 1598 C CA . THR A 1 211 ? 0.519 -7.339 -13.899 1.00 96.06 211 THR A CA 1
ATOM 1599 C C . THR A 1 211 ? -0.561 -7.585 -14.958 1.00 96.06 211 THR A C 1
ATOM 1601 O O . THR A 1 211 ? -1.330 -8.533 -14.857 1.00 96.06 211 THR A O 1
ATOM 1604 N N . THR A 1 212 ? -0.625 -6.748 -16.000 1.00 94.19 212 THR A N 1
ATOM 1605 C CA . THR A 1 212 ? -1.655 -6.834 -17.058 1.00 94.19 212 THR A CA 1
ATOM 1606 C C . THR A 1 212 ? -1.357 -7.885 -18.127 1.00 94.19 212 THR A C 1
ATOM 1608 O O . THR A 1 212 ? -2.181 -8.120 -19.006 1.00 94.19 212 THR A O 1
ATOM 1611 N N . LYS A 1 213 ? -0.167 -8.493 -18.096 1.00 94.31 213 LYS A N 1
ATOM 1612 C CA . LYS A 1 213 ? 0.241 -9.516 -19.063 1.00 94.31 213 LYS A CA 1
ATOM 1613 C C . LYS A 1 213 ? -0.336 -10.872 -18.658 1.00 94.31 213 LYS A C 1
ATOM 1615 O O . LYS A 1 213 ? -0.215 -11.245 -17.499 1.00 94.31 213 LYS A O 1
ATOM 1620 N N . ASP A 1 214 ? -0.831 -11.650 -19.622 1.00 92.62 214 ASP A N 1
ATOM 1621 C CA . ASP A 1 214 ? -1.460 -12.971 -19.400 1.00 92.62 214 ASP A CA 1
ATOM 1622 C C . ASP A 1 214 ? -0.589 -13.985 -18.636 1.00 92.62 214 ASP A C 1
ATOM 1624 O O . ASP A 1 214 ? -1.089 -14.984 -18.133 1.00 92.62 214 ASP A O 1
ATOM 1628 N N . MET A 1 215 ? 0.726 -13.756 -18.577 1.00 94.69 215 MET A N 1
ATOM 1629 C CA . MET A 1 215 ? 1.658 -14.572 -17.793 1.00 94.69 215 MET A CA 1
ATOM 1630 C C . MET A 1 215 ? 1.553 -14.367 -16.276 1.00 94.69 215 MET A C 1
ATOM 1632 O O . MET A 1 215 ? 2.147 -15.138 -15.532 1.00 94.69 215 MET A O 1
ATOM 1636 N N . PHE A 1 216 ? 0.878 -13.313 -15.814 1.00 95.31 216 PHE A N 1
ATOM 1637 C CA . PHE A 1 216 ? 0.806 -12.978 -14.399 1.00 95.31 216 PHE A CA 1
ATOM 1638 C C . PHE A 1 216 ? -0.151 -13.904 -13.635 1.00 95.31 216 PHE A C 1
ATOM 1640 O O . PHE A 1 216 ? -1.321 -14.039 -13.990 1.00 95.31 216 PHE A O 1
ATOM 1647 N N . ASP A 1 217 ? 0.342 -14.482 -12.541 1.00 86.62 217 ASP A N 1
ATOM 1648 C CA . ASP A 1 217 ? -0.431 -15.273 -11.586 1.00 86.62 217 ASP A CA 1
ATOM 1649 C C . ASP A 1 217 ? -0.439 -14.590 -10.215 1.00 86.62 217 ASP A C 1
ATOM 1651 O O . ASP A 1 217 ? 0.541 -14.623 -9.466 1.00 86.62 217 ASP A O 1
ATOM 1655 N N . LEU A 1 218 ? -1.581 -13.999 -9.859 1.00 80.75 218 LEU A N 1
ATOM 1656 C CA . LEU A 1 218 ? -1.750 -13.335 -8.571 1.00 80.75 218 LEU A CA 1
ATOM 1657 C C . LEU A 1 218 ? -1.640 -14.308 -7.386 1.00 80.75 218 LEU A C 1
ATOM 1659 O O . LEU A 1 218 ? -1.093 -13.934 -6.354 1.00 80.75 218 LEU A O 1
ATOM 1663 N N . ASN A 1 219 ? -2.126 -15.546 -7.518 1.00 73.81 219 ASN A N 1
ATOM 1664 C CA . ASN A 1 219 ? -2.198 -16.486 -6.394 1.00 73.81 219 ASN A CA 1
ATOM 1665 C C . ASN A 1 219 ? -0.820 -17.034 -6.005 1.00 73.81 219 ASN A C 1
ATOM 1667 O O . ASN A 1 219 ? -0.589 -17.349 -4.839 1.00 73.81 219 ASN A O 1
ATOM 1671 N N . GLY A 1 220 ? 0.094 -17.151 -6.971 1.00 73.75 220 GLY A N 1
ATOM 1672 C CA . GLY A 1 220 ? 1.483 -17.543 -6.732 1.00 73.75 220 GLY A CA 1
ATOM 1673 C C . GLY A 1 220 ? 2.403 -16.393 -6.306 1.00 73.75 220 GLY A C 1
ATOM 1674 O O . GLY A 1 220 ? 3.555 -16.645 -5.940 1.00 73.75 220 GLY A O 1
ATOM 1675 N N . SER A 1 221 ? 1.929 -15.147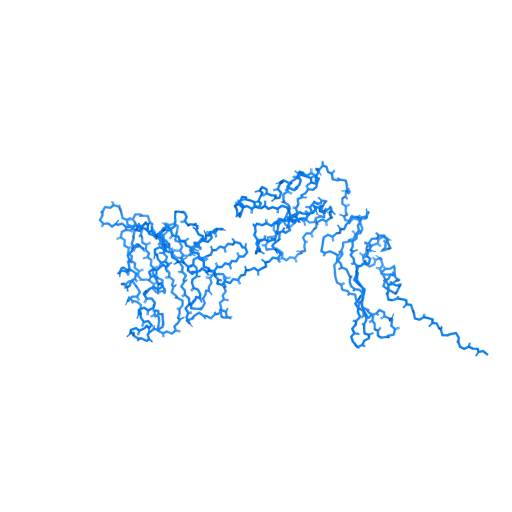 -6.377 1.00 83.31 221 SER A N 1
ATOM 1676 C CA . SER A 1 221 ? 2.739 -13.942 -6.185 1.00 83.31 221 SER A CA 1
ATOM 1677 C C . SER A 1 221 ? 2.803 -13.484 -4.728 1.00 83.31 221 SER A C 1
ATOM 1679 O O . SER A 1 221 ? 1.832 -13.578 -3.982 1.00 83.31 221 SER A O 1
ATOM 1681 N N . GLN A 1 222 ? 3.933 -12.889 -4.344 1.00 85.62 222 GLN A N 1
ATOM 1682 C CA . GLN A 1 222 ? 4.040 -12.060 -3.138 1.00 85.62 222 GLN A CA 1
ATOM 1683 C C . GLN A 1 222 ? 4.175 -10.612 -3.593 1.00 85.62 222 GLN A C 1
ATOM 1685 O O . GLN A 1 222 ? 5.277 -10.140 -3.843 1.00 85.62 222 GLN A O 1
ATOM 1690 N N . MET A 1 223 ? 3.052 -9.932 -3.810 1.00 85.56 223 MET A N 1
ATOM 1691 C CA . MET A 1 223 ? 3.076 -8.582 -4.371 1.00 85.56 223 MET A CA 1
ATOM 1692 C C . MET A 1 223 ? 3.436 -7.530 -3.312 1.00 85.56 223 MET A C 1
ATOM 1694 O O . MET A 1 223 ? 2.924 -7.616 -2.196 1.00 85.56 223 MET A O 1
ATOM 1698 N N . PRO A 1 224 ? 4.228 -6.500 -3.667 1.00 91.62 224 PRO A N 1
ATOM 1699 C CA . PRO A 1 224 ? 4.834 -6.252 -4.984 1.00 91.62 224 PRO A CA 1
ATOM 1700 C C . PRO A 1 224 ? 6.194 -6.947 -5.207 1.00 91.62 224 PRO A C 1
ATOM 1702 O O . PRO A 1 224 ? 6.734 -6.871 -6.306 1.00 91.62 224 PRO A O 1
ATOM 1705 N N . ASP A 1 225 ? 6.748 -7.611 -4.192 1.00 90.19 225 ASP A N 1
ATOM 1706 C CA . ASP A 1 225 ? 8.159 -8.023 -4.128 1.00 90.19 225 ASP A CA 1
ATOM 1707 C C . ASP A 1 225 ? 8.558 -9.176 -5.060 1.00 90.19 225 ASP A C 1
ATOM 1709 O O . ASP A 1 225 ? 9.661 -9.195 -5.599 1.00 90.19 225 ASP A O 1
ATOM 1713 N N . ASN A 1 226 ? 7.682 -10.158 -5.252 1.00 90.12 226 ASN A N 1
ATOM 1714 C CA . ASN A 1 226 ? 7.970 -11.378 -6.003 1.00 90.12 226 ASN A CA 1
ATOM 1715 C C . ASN A 1 226 ? 6.758 -11.779 -6.855 1.00 90.12 226 ASN A C 1
ATOM 1717 O O . ASN A 1 226 ? 6.021 -12.710 -6.493 1.00 90.12 226 ASN A O 1
ATOM 1721 N N . PRO A 1 227 ? 6.511 -11.064 -7.967 1.00 93.12 227 PRO A N 1
ATOM 1722 C CA . PRO A 1 227 ? 5.454 -11.427 -8.895 1.00 93.12 227 PRO A CA 1
ATOM 1723 C C . PRO A 1 227 ? 5.800 -12.747 -9.606 1.00 93.12 227 PRO A C 1
ATOM 1725 O O . PRO A 1 227 ? 6.933 -12.980 -10.031 1.00 93.12 227 PRO A O 1
ATOM 1728 N N . LYS A 1 228 ? 4.816 -13.637 -9.744 1.00 92.75 228 LYS A N 1
ATOM 1729 C CA . LYS A 1 228 ? 4.885 -14.805 -10.628 1.00 92.75 228 LYS A CA 1
ATOM 1730 C C . LYS A 1 228 ? 4.336 -14.401 -11.985 1.00 92.75 228 LYS A C 1
ATOM 1732 O O . LYS A 1 228 ? 3.149 -14.120 -12.122 1.00 92.75 228 LYS A O 1
ATOM 1737 N N . GLY A 1 229 ? 5.233 -14.321 -12.964 1.00 94.44 229 GLY A N 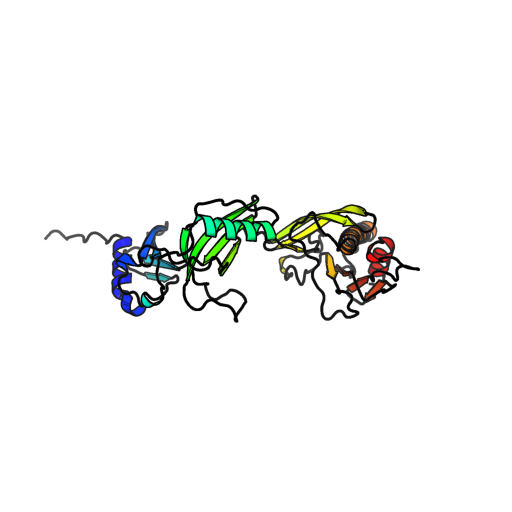1
ATOM 1738 C CA . GLY A 1 229 ? 4.962 -13.624 -14.218 1.00 94.44 229 GLY A CA 1
ATOM 1739 C C . GLY A 1 229 ? 4.886 -12.110 -14.022 1.00 94.44 229 GLY A C 1
ATOM 1740 O O . GLY A 1 229 ? 5.251 -11.583 -12.977 1.00 94.44 229 GLY A O 1
ATOM 1741 N N . GLY A 1 230 ? 4.433 -11.392 -15.045 1.00 96.50 230 GLY A N 1
ATOM 1742 C CA . GLY A 1 230 ? 4.432 -9.927 -15.041 1.00 96.50 230 GLY A CA 1
ATOM 1743 C C . GLY A 1 230 ? 5.810 -9.326 -15.342 1.00 96.50 230 GLY A C 1
ATOM 1744 O O . GLY A 1 230 ? 6.759 -10.031 -15.692 1.00 96.50 230 GLY A O 1
ATOM 1745 N N . ILE A 1 231 ? 5.895 -8.000 -15.266 1.00 98.50 231 ILE A N 1
ATOM 1746 C CA . ILE A 1 231 ? 7.122 -7.238 -15.531 1.00 98.50 231 ILE A CA 1
ATOM 1747 C C . ILE A 1 231 ? 7.415 -6.370 -14.308 1.00 98.50 231 ILE A C 1
ATOM 1749 O O . ILE A 1 231 ? 6.570 -5.563 -13.930 1.00 98.50 231 ILE A O 1
ATOM 1753 N N . LEU A 1 232 ? 8.593 -6.525 -13.709 1.00 98.31 232 LEU A N 1
ATOM 1754 C CA . LEU A 1 232 ? 9.069 -5.766 -12.554 1.00 98.31 232 LEU A CA 1
ATOM 1755 C C . LEU A 1 232 ? 10.239 -4.876 -12.978 1.00 98.31 232 LEU A C 1
ATOM 1757 O O . LEU A 1 232 ? 11.249 -5.381 -13.472 1.00 98.31 232 LEU A O 1
ATOM 1761 N N . ILE A 1 233 ? 10.106 -3.570 -12.745 1.00 98.50 233 ILE A N 1
ATOM 1762 C CA . ILE A 1 233 ? 11.214 -2.620 -12.863 1.00 98.50 233 ILE A CA 1
ATOM 1763 C C . ILE A 1 233 ? 11.736 -2.298 -11.465 1.00 98.50 233 ILE A C 1
ATOM 1765 O O . ILE A 1 233 ? 11.011 -1.761 -10.625 1.00 98.50 233 ILE A O 1
ATOM 1769 N N . ALA A 1 234 ? 13.001 -2.618 -11.232 1.00 97.75 234 ALA A N 1
ATOM 1770 C CA . ALA A 1 234 ? 13.705 -2.362 -9.988 1.00 97.75 234 ALA A CA 1
ATOM 1771 C C . ALA A 1 234 ? 14.863 -1.380 -10.205 1.00 97.75 234 ALA A C 1
ATOM 1773 O O . ALA A 1 234 ? 15.280 -1.102 -11.328 1.00 97.75 234 ALA A O 1
ATOM 1774 N N . ASN A 1 235 ? 15.383 -0.848 -9.109 1.00 97.19 235 ASN A N 1
ATOM 1775 C CA . ASN A 1 235 ? 16.461 0.124 -9.081 1.00 97.19 235 ASN A CA 1
ATOM 1776 C C . ASN A 1 235 ? 17.641 -0.451 -8.289 1.00 97.19 235 ASN A C 1
ATOM 1778 O O . ASN A 1 235 ? 17.455 -0.914 -7.165 1.00 97.19 235 ASN A O 1
ATOM 1782 N N . ALA A 1 236 ? 18.841 -0.421 -8.867 1.00 96.12 236 ALA A N 1
ATOM 1783 C CA . ALA A 1 236 ? 20.071 -0.836 -8.190 1.00 96.12 236 ALA A CA 1
ATOM 1784 C C . ALA A 1 236 ? 20.699 0.275 -7.329 1.00 96.12 236 ALA A C 1
ATOM 1786 O O . ALA A 1 236 ? 21.691 0.030 -6.650 1.00 96.12 236 ALA A O 1
ATOM 1787 N N . ASN A 1 237 ? 20.160 1.500 -7.356 1.00 94.94 237 ASN A N 1
ATOM 1788 C CA . ASN A 1 237 ? 20.687 2.666 -6.640 1.00 94.94 237 ASN A CA 1
ATOM 1789 C C . ASN A 1 237 ? 22.199 2.861 -6.855 1.00 94.94 237 ASN A C 1
ATOM 1791 O O . ASN A 1 237 ? 22.941 3.170 -5.924 1.00 94.94 237 ASN A O 1
ATOM 1795 N N . HIS A 1 238 ? 22.652 2.673 -8.098 1.00 95.06 238 HIS A N 1
ATOM 1796 C CA . HIS A 1 238 ? 24.048 2.786 -8.526 1.00 95.06 238 HIS A CA 1
ATOM 1797 C C . HIS A 1 238 ? 25.012 1.757 -7.918 1.00 95.06 238 HIS A C 1
ATOM 1799 O O . HIS A 1 238 ? 26.229 1.898 -8.059 1.00 95.06 238 HIS A O 1
ATOM 1805 N N . ALA A 1 239 ? 24.497 0.697 -7.290 1.00 93.75 239 ALA A N 1
ATOM 1806 C CA . ALA A 1 239 ? 25.293 -0.454 -6.894 1.00 93.75 239 ALA A CA 1
ATOM 1807 C C . ALA A 1 239 ? 25.562 -1.381 -8.092 1.00 93.75 239 ALA A C 1
ATOM 1809 O O . ALA A 1 239 ? 24.717 -1.563 -8.967 1.00 93.75 239 ALA A O 1
ATOM 1810 N N . GLU A 1 240 ? 26.736 -2.013 -8.102 1.00 92.50 240 GLU A N 1
ATOM 1811 C CA . GLU A 1 240 ? 27.093 -3.078 -9.055 1.00 92.50 240 GLU A CA 1
ATOM 1812 C C . GLU A 1 240 ? 26.885 -4.473 -8.440 1.00 92.50 240 GLU A C 1
ATOM 1814 O O . GLU A 1 240 ? 27.693 -5.387 -8.595 1.00 92.50 240 GLU A O 1
ATOM 1819 N N . ASN A 1 241 ? 25.812 -4.640 -7.669 1.00 82.50 241 ASN A N 1
ATOM 1820 C CA . ASN A 1 241 ? 25.402 -5.935 -7.140 1.00 82.50 241 ASN A CA 1
ATOM 1821 C C . ASN A 1 241 ? 23.875 -6.059 -7.172 1.00 82.50 241 ASN A C 1
ATOM 1823 O O . ASN A 1 241 ? 23.163 -5.070 -7.302 1.00 82.50 241 ASN A O 1
ATOM 1827 N N . THR A 1 242 ? 23.387 -7.292 -7.068 1.00 72.38 242 THR A N 1
ATOM 1828 C CA . THR A 1 242 ? 21.955 -7.625 -7.116 1.00 72.38 242 THR A CA 1
ATOM 1829 C C . THR A 1 242 ? 21.420 -8.126 -5.777 1.00 72.38 242 THR A C 1
ATOM 1831 O O . THR A 1 242 ? 20.327 -8.685 -5.723 1.00 72.38 242 THR A O 1
ATOM 1834 N N . GLN A 1 243 ? 22.193 -7.970 -4.694 1.00 75.94 243 GLN A N 1
ATOM 1835 C CA . GLN A 1 243 ? 21.785 -8.429 -3.362 1.00 75.94 243 GLN A CA 1
ATOM 1836 C C . GLN A 1 243 ? 20.721 -7.513 -2.756 1.00 75.94 243 GLN A C 1
ATOM 1838 O O . GLN A 1 243 ? 19.858 -7.987 -2.023 1.00 75.94 243 GLN A O 1
ATOM 1843 N N . GLU A 1 244 ? 20.759 -6.226 -3.105 1.00 85.44 244 GLU A N 1
ATOM 1844 C CA . GLU A 1 244 ? 19.765 -5.235 -2.707 1.00 85.44 244 GLU A CA 1
ATOM 1845 C C . GLU A 1 244 ? 19.232 -4.523 -3.951 1.00 85.44 244 GLU A C 1
ATOM 1847 O O . GLU A 1 244 ? 19.925 -3.734 -4.590 1.00 85.44 244 GLU A O 1
ATOM 1852 N N . LEU A 1 245 ? 17.987 -4.833 -4.305 1.00 92.19 245 LEU A N 1
ATOM 1853 C CA . LEU A 1 245 ? 17.237 -4.142 -5.345 1.00 92.19 245 LEU A CA 1
ATOM 1854 C C . LEU A 1 245 ? 16.057 -3.427 -4.702 1.00 92.19 245 LEU A C 1
ATOM 1856 O O . LEU A 1 245 ? 15.405 -3.958 -3.803 1.00 92.19 245 LEU A O 1
ATOM 1860 N N . PHE A 1 246 ? 15.774 -2.228 -5.189 1.00 95.38 246 PHE A N 1
ATOM 1861 C CA . PHE A 1 246 ? 14.736 -1.368 -4.643 1.00 95.38 246 PHE A CA 1
ATOM 1862 C C . PHE A 1 246 ? 13.582 -1.252 -5.628 1.00 95.38 246 PHE A C 1
ATOM 1864 O O . PHE A 1 246 ? 13.783 -1.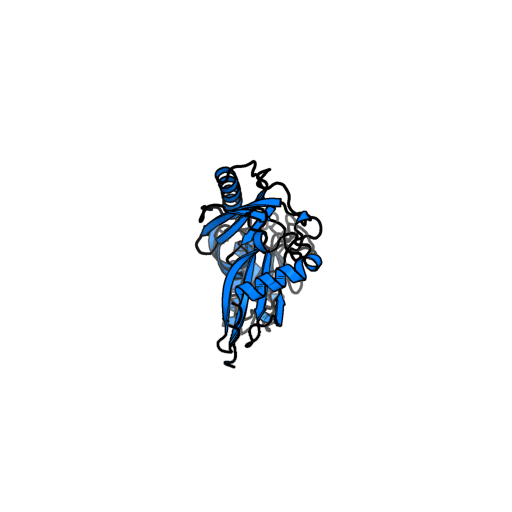169 -6.841 1.00 95.38 246 PHE A O 1
ATOM 1871 N N . HIS A 1 247 ? 12.359 -1.197 -5.109 1.00 97.75 247 HIS A N 1
ATOM 1872 C CA . HIS A 1 247 ? 11.210 -0.840 -5.931 1.00 97.75 247 HIS A CA 1
ATOM 1873 C C . HIS A 1 247 ? 11.332 0.596 -6.433 1.00 97.75 247 HIS A C 1
ATOM 1875 O O . HIS A 1 247 ? 11.731 1.495 -5.693 1.00 97.75 247 HIS A O 1
ATOM 1881 N N . VAL A 1 248 ? 10.914 0.826 -7.676 1.00 97.81 248 VAL A N 1
ATOM 1882 C CA . VAL A 1 248 ? 10.641 2.181 -8.162 1.00 97.81 248 VAL A CA 1
ATOM 1883 C C . VAL A 1 248 ? 9.213 2.539 -7.765 1.00 97.81 248 VAL A C 1
ATOM 1885 O O . VAL A 1 248 ? 8.259 1.924 -8.255 1.00 97.81 248 VAL A O 1
ATOM 1888 N N . THR A 1 249 ? 9.063 3.515 -6.866 1.00 96.38 249 THR A N 1
ATOM 1889 C CA . THR A 1 249 ? 7.773 3.851 -6.244 1.00 96.38 249 THR A CA 1
ATOM 1890 C C . THR A 1 249 ? 7.370 5.312 -6.404 1.00 96.38 249 THR A C 1
ATOM 1892 O O . THR A 1 249 ? 8.225 6.193 -6.419 1.00 96.38 249 THR A O 1
ATOM 1895 N N . SER A 1 250 ? 6.063 5.583 -6.428 1.00 91.38 250 SER A N 1
ATOM 1896 C CA . SER A 1 250 ? 5.511 6.941 -6.359 1.00 91.38 250 SER A CA 1
ATOM 1897 C C . SER A 1 250 ? 4.148 6.979 -5.663 1.00 91.38 250 SER A C 1
ATOM 1899 O O . SER A 1 250 ? 3.292 6.128 -5.904 1.00 91.38 250 SER A O 1
ATOM 1901 N N . ASN A 1 251 ? 3.893 8.015 -4.862 1.00 86.31 251 ASN A N 1
ATOM 1902 C CA . ASN A 1 251 ? 2.563 8.271 -4.284 1.00 86.31 251 ASN A CA 1
ATOM 1903 C C . ASN A 1 251 ? 1.594 8.913 -5.296 1.00 86.31 251 ASN A C 1
ATOM 1905 O O . ASN A 1 251 ? 0.407 9.067 -5.019 1.00 86.31 251 ASN A O 1
ATOM 1909 N N . ASN A 1 252 ? 2.081 9.292 -6.482 1.00 84.56 252 ASN A N 1
ATOM 1910 C CA . ASN A 1 252 ? 1.267 9.812 -7.572 1.00 84.56 252 ASN A CA 1
ATOM 1911 C C . ASN A 1 252 ? 1.546 9.007 -8.844 1.00 84.56 252 ASN A C 1
ATOM 1913 O O . ASN A 1 252 ? 2.590 9.166 -9.471 1.00 84.56 252 ASN A O 1
ATOM 1917 N N . ALA A 1 253 ? 0.574 8.199 -9.272 1.00 90.00 253 ALA A N 1
ATOM 1918 C CA . ALA A 1 253 ? 0.680 7.344 -10.455 1.00 90.00 253 ALA A CA 1
ATOM 1919 C C . ALA A 1 253 ? 1.047 8.101 -11.751 1.00 90.00 253 ALA A C 1
ATOM 1921 O O . ALA A 1 253 ? 1.506 7.486 -12.713 1.00 90.00 253 ALA A O 1
ATOM 1922 N N . ASN A 1 254 ? 0.851 9.424 -11.786 1.00 89.69 254 ASN A N 1
ATOM 1923 C CA . ASN A 1 254 ? 1.126 10.289 -12.934 1.00 89.69 254 ASN A CA 1
ATOM 1924 C C . ASN A 1 254 ? 2.418 11.119 -12.800 1.00 89.69 254 ASN A C 1
ATOM 1926 O O . ASN A 1 254 ? 2.645 12.028 -13.598 1.00 89.69 254 ASN A O 1
ATOM 1930 N N . SER A 1 255 ? 3.245 10.861 -11.780 1.00 88.94 255 SER A N 1
ATOM 1931 C CA . SER A 1 255 ? 4.488 11.597 -11.531 1.00 88.94 255 SER A CA 1
ATOM 1932 C C . SER A 1 255 ? 5.605 10.671 -11.051 1.00 88.94 255 SER A C 1
ATOM 1934 O O . SER A 1 255 ? 5.477 10.020 -10.017 1.00 88.94 255 SER A O 1
ATOM 1936 N N . TRP A 1 256 ? 6.714 10.649 -11.793 1.00 94.94 256 TRP A N 1
ATOM 1937 C CA . TRP A 1 256 ? 7.872 9.766 -11.584 1.00 94.94 256 TRP A CA 1
ATOM 1938 C C . TRP A 1 256 ? 9.186 10.550 -11.711 1.00 94.94 256 TRP A C 1
ATOM 1940 O O . TRP A 1 256 ? 10.087 10.167 -12.454 1.00 94.94 256 TRP A O 1
ATOM 1950 N N . THR A 1 257 ? 9.252 11.710 -11.056 1.00 87.19 257 THR A N 1
ATOM 1951 C CA . THR A 1 257 ? 10.398 12.630 -11.122 1.00 87.19 257 THR A CA 1
ATOM 1952 C C . THR A 1 257 ? 11.704 11.923 -10.758 1.00 87.19 257 THR A C 1
ATOM 1954 O O . THR A 1 257 ? 11.800 11.340 -9.680 1.00 87.19 257 THR A O 1
ATOM 1957 N N . GLY A 1 258 ? 12.714 12.002 -11.631 1.00 92.06 258 GLY A N 1
ATOM 1958 C CA . GLY A 1 258 ? 14.014 11.354 -11.416 1.00 92.06 258 GLY A CA 1
ATOM 1959 C C . GLY A 1 258 ? 14.013 9.843 -11.666 1.00 92.06 258 GLY A C 1
ATOM 1960 O O . GLY A 1 258 ? 14.936 9.150 -11.251 1.00 92.06 258 GLY A O 1
ATOM 1961 N N . SER A 1 259 ? 12.962 9.307 -12.289 1.00 97.56 259 SER A N 1
ATOM 1962 C CA . SER A 1 259 ? 12.833 7.895 -12.673 1.00 97.56 259 SER A CA 1
ATOM 1963 C C . SER A 1 259 ? 12.439 7.741 -14.148 1.00 97.56 259 SER A C 1
ATOM 1965 O O . SER A 1 259 ? 11.785 6.771 -14.530 1.00 97.56 259 SER A O 1
ATOM 1967 N N . GLU A 1 260 ? 12.828 8.694 -15.000 1.00 98.25 260 GLU A N 1
ATOM 1968 C CA . GLU A 1 260 ? 12.546 8.707 -16.443 1.00 98.25 260 GLU A CA 1
ATOM 1969 C C . GLU A 1 260 ? 13.064 7.440 -17.147 1.00 98.25 260 GLU A C 1
ATOM 1971 O O . GLU A 1 260 ? 12.458 6.935 -18.100 1.00 98.25 260 GLU A O 1
ATOM 1976 N N . ASN A 1 261 ? 14.176 6.888 -16.662 1.00 98.31 261 ASN A N 1
ATOM 1977 C CA . ASN A 1 261 ? 14.747 5.643 -17.160 1.00 98.31 261 ASN A CA 1
ATOM 1978 C C . ASN A 1 261 ? 13.905 4.416 -16.791 1.00 98.31 261 ASN A C 1
ATOM 1980 O O . ASN A 1 261 ? 13.680 3.552 -17.636 1.00 98.31 261 ASN A O 1
ATOM 1984 N N . ALA A 1 262 ? 13.341 4.380 -15.587 1.00 98.69 262 ALA A N 1
ATOM 1985 C CA . ALA A 1 262 ? 12.405 3.348 -15.173 1.00 98.69 262 ALA A CA 1
ATOM 1986 C C . ALA A 1 262 ? 11.088 3.431 -15.968 1.00 98.69 262 ALA A C 1
ATOM 1988 O O . ALA A 1 262 ? 10.577 2.403 -16.405 1.00 98.69 262 ALA A O 1
ATOM 1989 N N . VAL A 1 263 ? 10.590 4.644 -16.256 1.00 98.75 263 VAL A N 1
ATOM 1990 C CA . VAL A 1 263 ? 9.438 4.860 -17.158 1.00 98.75 263 VAL A CA 1
ATOM 1991 C C . VAL A 1 263 ? 9.728 4.299 -18.553 1.00 98.75 263 VAL A C 1
ATOM 1993 O O . VAL A 1 263 ? 8.886 3.606 -19.129 1.00 98.75 263 VAL A O 1
ATOM 1996 N N . SER A 1 264 ? 10.922 4.575 -19.087 1.00 98.62 264 SER A N 1
ATOM 1997 C CA . SER A 1 264 ? 11.373 4.063 -20.389 1.00 98.62 264 SER A CA 1
ATOM 1998 C C . SER A 1 264 ? 11.420 2.533 -20.386 1.00 98.62 264 SER A C 1
ATOM 2000 O O . SER A 1 264 ? 10.791 1.892 -21.227 1.00 98.62 264 SER A O 1
ATOM 2002 N N . SER A 1 265 ? 12.074 1.952 -19.378 1.00 98.44 265 SER A N 1
ATOM 2003 C CA . SER A 1 265 ? 12.211 0.506 -19.188 1.00 98.44 265 SER A CA 1
ATOM 2004 C C . SER A 1 265 ? 10.852 -0.194 -19.072 1.00 98.44 265 SER A C 1
ATOM 2006 O O . SER A 1 265 ? 10.588 -1.159 -19.789 1.00 98.44 265 SER A O 1
ATOM 2008 N N . ALA A 1 266 ? 9.933 0.341 -18.259 1.00 98.44 266 ALA A N 1
ATOM 2009 C CA . ALA A 1 266 ? 8.571 -0.175 -18.115 1.00 98.44 266 ALA A CA 1
ATOM 2010 C C . ALA A 1 266 ? 7.809 -0.182 -19.448 1.00 98.44 266 ALA A C 1
ATOM 2012 O O . ALA A 1 266 ? 7.139 -1.163 -19.792 1.00 98.44 266 ALA A O 1
ATOM 2013 N N . PHE A 1 267 ? 7.913 0.914 -20.205 1.00 98.25 267 PHE A N 1
ATOM 2014 C CA . PHE A 1 267 ? 7.251 1.055 -21.494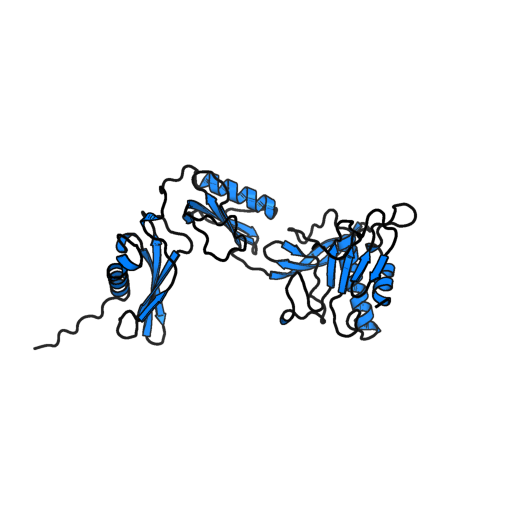 1.00 98.25 267 PHE A CA 1
ATOM 2015 C C . PHE A 1 267 ? 7.810 0.062 -22.522 1.00 98.25 267 PHE A C 1
ATOM 2017 O O . PHE A 1 267 ? 7.043 -0.691 -23.130 1.00 98.25 267 PHE A O 1
ATOM 2024 N N . TYR A 1 268 ? 9.134 0.003 -22.680 1.00 98.50 268 TYR A N 1
ATOM 2025 C CA . TYR A 1 268 ? 9.774 -0.871 -23.661 1.00 98.50 268 TYR A CA 1
ATOM 2026 C C . TYR A 1 268 ? 9.646 -2.350 -23.307 1.00 98.50 268 TYR A C 1
ATOM 2028 O O . TYR A 1 268 ? 9.308 -3.139 -24.185 1.00 98.50 268 TYR A O 1
ATOM 2036 N N . ALA A 1 269 ? 9.795 -2.742 -22.040 1.00 98.19 269 ALA A N 1
ATOM 2037 C CA . ALA A 1 269 ? 9.602 -4.130 -21.619 1.00 98.19 269 ALA A CA 1
ATOM 2038 C C . ALA A 1 269 ? 8.208 -4.657 -21.995 1.00 98.19 269 ALA A C 1
ATOM 2040 O O . ALA A 1 269 ? 8.067 -5.786 -22.470 1.00 98.19 269 ALA A O 1
ATOM 2041 N N . GLY A 1 270 ? 7.177 -3.815 -21.854 1.00 97.62 270 GLY A N 1
ATOM 2042 C CA . GLY A 1 270 ? 5.824 -4.134 -22.302 1.00 97.62 270 GLY A CA 1
ATOM 2043 C C . GLY A 1 270 ? 5.742 -4.402 -23.807 1.00 97.62 270 GLY A C 1
ATOM 2044 O O . GLY A 1 270 ? 5.123 -5.389 -24.205 1.00 97.62 270 GLY A O 1
ATOM 2045 N N . GLN A 1 271 ? 6.386 -3.562 -24.624 1.00 98.06 271 GLN A N 1
ATOM 2046 C CA . GLN A 1 271 ? 6.422 -3.715 -26.083 1.00 98.06 271 GLN A CA 1
ATOM 2047 C C . GLN A 1 271 ? 7.197 -4.960 -26.522 1.00 98.06 271 GLN A C 1
ATOM 2049 O O . GLN A 1 271 ? 6.744 -5.681 -27.412 1.00 98.06 271 GLN A O 1
ATOM 2054 N N . VAL A 1 272 ? 8.347 -5.228 -25.899 1.00 98.00 272 VAL A N 1
ATOM 2055 C CA . VAL A 1 272 ? 9.177 -6.392 -26.229 1.00 98.00 272 VAL A CA 1
ATOM 2056 C C . VAL A 1 272 ? 8.445 -7.687 -25.859 1.00 98.00 272 VAL A C 1
ATOM 2058 O O . VAL A 1 272 ? 8.373 -8.595 -26.689 1.00 98.00 272 VAL A O 1
ATOM 2061 N N . TYR A 1 273 ? 7.807 -7.754 -24.683 1.00 98.12 273 TYR A N 1
ATOM 2062 C CA . TYR A 1 273 ? 6.948 -8.888 -24.321 1.00 98.12 273 TYR A CA 1
ATOM 2063 C C . TYR A 1 273 ? 5.857 -9.133 -25.374 1.00 98.12 273 TYR A C 1
ATOM 2065 O O . TYR A 1 273 ? 5.697 -10.256 -25.861 1.00 98.12 273 TYR A O 1
ATOM 2073 N N . ASP A 1 274 ? 5.126 -8.078 -25.752 1.00 97.62 274 ASP A N 1
ATOM 2074 C CA . ASP A 1 274 ? 4.027 -8.174 -26.716 1.00 97.62 274 ASP A CA 1
ATOM 2075 C C . ASP A 1 274 ? 4.524 -8.641 -28.087 1.00 97.62 274 ASP A C 1
ATOM 2077 O O . ASP A 1 274 ? 3.888 -9.483 -28.723 1.00 97.62 274 ASP A O 1
ATOM 2081 N N . TYR A 1 275 ? 5.689 -8.158 -28.522 1.00 97.94 275 TYR A N 1
ATOM 2082 C CA . TYR A 1 275 ? 6.326 -8.598 -29.757 1.00 97.94 275 TYR A CA 1
ATOM 2083 C C . TYR A 1 275 ? 6.611 -10.106 -29.747 1.00 97.94 275 TYR A C 1
ATOM 2085 O O . TYR A 1 275 ? 6.162 -10.814 -30.653 1.00 97.94 275 TYR A O 1
ATOM 2093 N N . PHE A 1 276 ? 7.298 -10.627 -28.724 1.00 97.12 276 PHE A N 1
ATOM 2094 C CA . PHE A 1 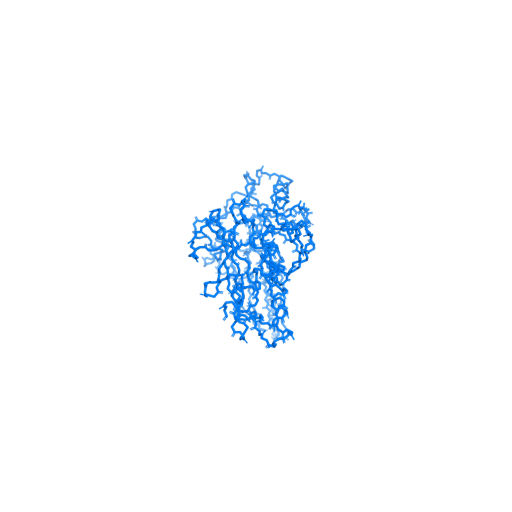276 ? 7.630 -12.055 -28.649 1.00 97.12 276 PHE A CA 1
ATOM 2095 C C . PHE A 1 276 ? 6.387 -12.937 -28.536 1.00 97.12 276 PHE A C 1
ATOM 2097 O O . PHE A 1 276 ? 6.288 -13.967 -29.217 1.00 97.12 276 PHE A O 1
ATOM 2104 N N . LYS A 1 277 ? 5.401 -12.505 -27.746 1.00 96.75 277 LYS A N 1
ATOM 2105 C CA . LYS A 1 277 ? 4.132 -13.216 -27.603 1.00 96.75 277 LYS A CA 1
ATOM 2106 C C . LYS A 1 277 ? 3.381 -13.286 -28.928 1.00 96.75 277 LYS A C 1
ATOM 2108 O O . LYS A 1 277 ? 2.965 -14.369 -29.331 1.00 96.75 277 LYS A O 1
ATOM 2113 N N . GLN A 1 278 ? 3.239 -12.164 -29.628 1.00 97.44 278 GLN A N 1
ATOM 2114 C CA . GLN A 1 278 ? 2.434 -12.086 -30.849 1.00 97.44 278 GLN A CA 1
ATOM 2115 C C . GLN A 1 278 ? 3.139 -12.680 -32.071 1.00 97.44 278 GLN A C 1
ATOM 2117 O O . GLN A 1 278 ? 2.494 -13.315 -32.901 1.00 97.44 278 GLN A O 1
ATOM 2122 N N . ARG A 1 279 ? 4.452 -12.471 -32.216 1.00 97.81 279 ARG A N 1
ATOM 2123 C CA . ARG A 1 279 ? 5.200 -12.898 -33.412 1.00 97.81 279 ARG A CA 1
ATOM 2124 C C . ARG A 1 279 ? 5.771 -14.299 -33.307 1.00 97.81 279 ARG A C 1
ATOM 2126 O O . ARG A 1 279 ? 5.905 -14.965 -34.330 1.00 97.81 279 ARG A O 1
ATOM 2133 N N . HIS A 1 280 ? 6.086 -14.747 -32.097 1.00 96.50 280 HIS A N 1
ATOM 2134 C CA . HIS A 1 280 ? 6.787 -16.010 -31.877 1.00 96.50 280 HIS A CA 1
ATOM 2135 C C . HIS A 1 280 ? 6.023 -16.977 -30.972 1.00 96.50 280 HIS A C 1
ATOM 2137 O O . HIS A 1 280 ? 6.515 -18.071 -30.716 1.00 96.50 280 HIS A O 1
ATOM 2143 N N . SER A 1 281 ? 4.827 -16.607 -30.491 1.00 96.44 281 SER A N 1
ATOM 2144 C CA . SER A 1 281 ? 4.070 -17.394 -29.502 1.00 96.44 281 SER A CA 1
ATOM 2145 C C . SER A 1 281 ? 4.882 -17.714 -28.237 1.00 96.44 281 SER A C 1
ATOM 2147 O O . SER A 1 281 ? 4.574 -18.665 -27.521 1.00 96.44 281 SER A O 1
ATOM 2149 N N . ARG A 1 282 ? 5.921 -16.917 -27.946 1.00 95.38 282 ARG A N 1
ATOM 2150 C CA . ARG A 1 282 ? 6.796 -17.086 -26.783 1.00 95.38 282 ARG A CA 1
ATOM 2151 C C . ARG A 1 282 ? 6.271 -16.228 -25.640 1.00 95.38 282 ARG A C 1
ATOM 2153 O O . ARG A 1 282 ? 6.074 -15.030 -25.808 1.00 95.38 282 ARG A O 1
ATOM 2160 N N . THR A 1 283 ? 6.032 -16.839 -24.486 1.00 94.12 283 THR A N 1
ATOM 2161 C CA . THR A 1 283 ? 5.526 -16.126 -23.307 1.00 94.12 283 THR A CA 1
ATOM 2162 C C . THR A 1 283 ? 6.683 -15.843 -22.354 1.00 94.12 283 THR A C 1
ATOM 2164 O O . THR A 1 283 ? 7.209 -16.777 -21.761 1.00 94.12 283 THR A O 1
ATOM 2167 N N . SER A 1 284 ? 7.043 -14.568 -22.181 1.00 94.38 284 SER A N 1
ATOM 2168 C CA . SER A 1 284 ? 8.202 -14.130 -21.380 1.00 94.38 284 SER A CA 1
ATOM 2169 C C . SER A 1 284 ? 9.565 -14.602 -21.918 1.00 94.38 284 SER A C 1
ATOM 2171 O O . SER A 1 284 ? 9.661 -15.126 -23.029 1.00 94.38 284 SER A O 1
ATOM 2173 N N . ILE A 1 285 ? 10.620 -14.375 -21.133 1.00 94.69 285 ILE A N 1
ATOM 2174 C CA . ILE A 1 285 ? 12.011 -14.722 -21.441 1.00 94.69 285 ILE A CA 1
ATOM 2175 C C . ILE A 1 285 ? 12.193 -16.231 -21.479 1.00 94.69 285 ILE A C 1
ATOM 2177 O O . ILE A 1 285 ? 12.795 -16.726 -22.412 1.00 94.69 285 ILE A O 1
ATOM 2181 N N . ASP A 1 286 ? 11.626 -16.979 -20.534 1.00 94.31 286 ASP A N 1
ATOM 2182 C CA . ASP A 1 286 ? 11.787 -18.437 -20.434 1.00 94.31 286 ASP A CA 1
ATOM 2183 C C . ASP A 1 286 ? 10.844 -19.238 -21.354 1.00 94.31 286 ASP A C 1
ATOM 2185 O O . ASP A 1 286 ? 10.953 -20.460 -21.461 1.00 94.31 286 ASP A O 1
ATOM 2189 N N . GLY A 1 287 ? 9.902 -18.564 -22.020 1.00 94.94 287 GLY A N 1
ATOM 2190 C CA . GLY A 1 287 ? 8.839 -19.188 -22.808 1.00 94.94 287 GLY A CA 1
ATOM 2191 C C . GLY A 1 287 ? 7.694 -19.788 -21.982 1.00 94.94 287 GLY A C 1
ATOM 2192 O O . GLY A 1 287 ? 6.692 -20.190 -22.575 1.00 94.94 287 GLY A O 1
ATOM 2193 N N . ASN A 1 288 ? 7.804 -19.79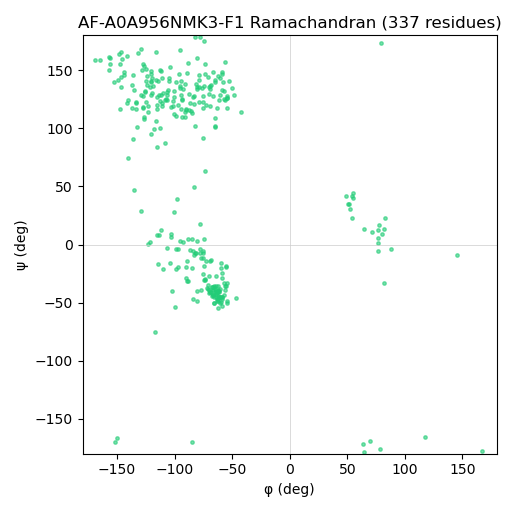8 -20.651 1.00 94.94 288 ASN A N 1
ATOM 2194 C CA . ASN A 1 288 ? 6.861 -20.406 -19.710 1.00 94.94 288 ASN A CA 1
ATOM 2195 C C . ASN A 1 288 ? 6.143 -19.373 -18.826 1.00 94.94 288 ASN A C 1
ATOM 2197 O O . ASN A 1 288 ? 5.418 -19.751 -17.910 1.00 94.94 288 ASN A O 1
ATOM 2201 N N . GLY A 1 289 ? 6.303 -18.077 -19.109 1.00 94.88 289 GLY A N 1
ATOM 2202 C CA . GLY A 1 289 ? 5.633 -17.015 -18.361 1.00 94.88 289 GLY A CA 1
ATOM 2203 C C . GLY A 1 289 ? 6.330 -16.618 -17.061 1.00 94.88 289 GLY A C 1
ATOM 2204 O O . GLY A 1 289 ? 5.678 -16.045 -16.192 1.00 94.88 289 GLY A O 1
ATOM 2205 N N . GLY A 1 290 ? 7.634 -16.878 -16.916 1.00 95.69 290 GLY A N 1
ATOM 2206 C CA . GLY A 1 290 ? 8.423 -16.337 -15.808 1.00 95.69 290 GLY A CA 1
ATOM 2207 C C . GLY A 1 290 ? 8.353 -14.806 -15.738 1.00 95.69 290 GLY A C 1
ATOM 2208 O O . GLY A 1 290 ? 8.060 -14.141 -16.731 1.00 95.69 290 GLY A O 1
ATOM 2209 N N . ALA A 1 291 ? 8.602 -14.217 -14.569 1.00 96.44 291 ALA A N 1
ATOM 2210 C CA . ALA A 1 291 ? 8.616 -12.760 -14.438 1.00 96.44 291 ALA A CA 1
ATOM 2211 C C . ALA A 1 291 ? 9.766 -12.146 -15.251 1.00 96.44 291 ALA A C 1
ATOM 2213 O O . ALA A 1 291 ? 10.877 -12.676 -15.269 1.00 96.44 291 ALA A O 1
ATOM 2214 N N . MET A 1 292 ? 9.507 -11.014 -15.904 1.00 97.81 292 MET A N 1
ATOM 2215 C CA . MET A 1 292 ? 10.548 -10.204 -16.533 1.00 97.81 292 MET A CA 1
ATOM 2216 C C . MET A 1 292 ? 11.051 -9.179 -15.522 1.00 97.81 292 MET A C 1
ATOM 2218 O O . MET A 1 292 ? 10.284 -8.312 -15.110 1.00 97.81 292 MET A O 1
ATOM 2222 N N . ILE A 1 293 ? 12.322 -9.268 -15.132 1.00 97.69 293 ILE A N 1
ATOM 2223 C CA . ILE A 1 293 ? 12.930 -8.356 -14.157 1.00 97.69 293 ILE A CA 1
ATOM 2224 C C . ILE A 1 293 ? 13.956 -7.481 -14.875 1.00 97.69 293 ILE A C 1
ATOM 2226 O O . ILE A 1 293 ? 14.902 -7.989 -15.482 1.00 97.69 293 ILE A O 1
ATOM 2230 N N . LEU A 1 294 ? 13.752 -6.167 -14.807 1.00 98.12 294 LEU A N 1
ATOM 2231 C CA . LEU A 1 294 ? 14.642 -5.159 -15.370 1.00 98.12 294 LEU A CA 1
ATOM 2232 C C . LEU A 1 294 ? 15.135 -4.256 -14.243 1.00 98.12 294 LEU A C 1
ATOM 2234 O O . LEU A 1 294 ? 14.339 -3.752 -13.455 1.00 98.12 294 LEU A O 1
ATOM 2238 N N . VAL A 1 295 ? 16.442 -4.043 -14.173 1.00 98.31 295 VAL A N 1
ATOM 2239 C CA . VAL A 1 295 ? 17.100 -3.241 -13.142 1.00 98.31 295 VAL A CA 1
ATOM 2240 C C . VAL A 1 295 ? 17.729 -2.016 -13.788 1.00 98.31 295 VAL A C 1
ATOM 2242 O O . VAL A 1 295 ? 18.635 -2.143 -14.609 1.00 98.31 295 VAL A O 1
ATOM 2245 N N . VAL A 1 296 ? 17.257 -0.831 -13.411 1.00 98.38 296 VAL A N 1
ATOM 2246 C CA . VAL A 1 296 ? 17.828 0.454 -13.839 1.00 98.38 296 VAL A CA 1
ATOM 2247 C C . VAL A 1 296 ? 18.821 0.996 -12.809 1.00 98.38 296 VAL A C 1
ATOM 2249 O O . VAL A 1 296 ? 18.866 0.526 -11.668 1.00 98.38 296 VAL A O 1
ATOM 2252 N N . ASN A 1 297 ? 19.596 2.010 -13.206 1.00 97.38 297 ASN A N 1
ATOM 2253 C CA . ASN A 1 297 ? 20.654 2.626 -12.397 1.00 97.38 297 ASN A CA 1
ATOM 2254 C C . ASN A 1 297 ? 21.688 1.610 -11.894 1.00 97.38 297 ASN A C 1
ATOM 2256 O O . ASN A 1 297 ? 22.099 1.661 -10.735 1.00 97.38 297 ASN A O 1
ATOM 2260 N N . PHE A 1 298 ? 22.073 0.651 -12.736 1.00 97.69 298 PHE A N 1
ATOM 2261 C CA . PHE A 1 298 ? 23.129 -0.291 -12.387 1.00 97.69 298 PHE A CA 1
ATOM 2262 C C . PHE A 1 298 ? 24.497 0.390 -12.486 1.00 97.69 298 PHE A C 1
ATOM 2264 O O . PHE A 1 298 ? 24.864 0.892 -13.548 1.00 97.69 298 PHE A O 1
ATOM 2271 N N . GLY A 1 299 ? 25.247 0.395 -11.382 1.00 96.50 299 GLY A N 1
ATOM 2272 C CA . GLY A 1 299 ? 26.553 1.050 -11.301 1.00 96.50 299 GLY A CA 1
ATOM 2273 C C . GLY A 1 299 ? 26.529 2.577 -11.457 1.00 96.50 299 GLY A C 1
ATOM 2274 O O . GLY A 1 299 ? 25.486 3.219 -11.605 1.00 96.50 299 GLY A O 1
ATOM 2275 N N . THR A 1 300 ? 27.719 3.179 -11.407 1.00 95.50 300 THR A N 1
ATOM 2276 C CA . THR A 1 300 ? 27.927 4.622 -11.616 1.00 95.50 300 THR A CA 1
ATOM 2277 C C . THR A 1 300 ? 28.682 4.845 -12.918 1.00 95.50 300 THR A C 1
ATOM 2279 O O . THR A 1 300 ? 29.736 4.250 -13.116 1.00 95.50 300 THR A O 1
ATOM 2282 N N . ASN A 1 301 ? 28.174 5.721 -13.792 1.00 94.94 301 ASN A N 1
ATOM 2283 C CA . ASN A 1 301 ? 28.725 5.951 -15.136 1.00 94.94 301 ASN A CA 1
ATOM 2284 C C . ASN A 1 301 ? 28.926 4.648 -15.935 1.00 94.94 301 ASN A C 1
ATOM 2286 O O . ASN A 1 301 ? 29.907 4.477 -16.660 1.00 94.94 301 ASN A O 1
ATOM 2290 N N . PHE A 1 302 ? 28.024 3.686 -15.735 1.00 96.75 302 PHE A N 1
ATOM 2291 C CA . PHE A 1 302 ? 28.149 2.351 -16.294 1.00 96.75 302 PHE A CA 1
ATOM 2292 C C . PHE A 1 302 ? 27.651 2.357 -17.743 1.00 96.75 302 PHE A C 1
ATOM 2294 O O . PHE A 1 302 ? 26.450 2.380 -18.014 1.00 96.75 302 PHE A O 1
ATOM 2301 N N . ALA A 1 303 ? 28.591 2.367 -18.684 1.00 97.38 303 ALA A N 1
ATOM 2302 C CA . ALA A 1 303 ? 28.337 2.414 -20.122 1.00 97.38 303 ALA A CA 1
ATOM 2303 C C . ALA A 1 303 ? 28.040 1.029 -20.720 1.00 97.38 303 ALA A C 1
ATOM 2305 O O . ALA A 1 303 ? 28.666 0.614 -21.694 1.00 97.38 303 ALA A O 1
ATOM 2306 N N . ASN A 1 304 ? 27.126 0.277 -20.100 1.00 97.38 304 ASN A N 1
ATOM 2307 C CA . ASN A 1 304 ? 26.714 -1.026 -20.608 1.00 97.38 304 ASN A CA 1
ATOM 2308 C C . ASN A 1 304 ? 25.321 -1.441 -20.103 1.00 97.38 304 ASN A C 1
ATOM 2310 O O . ASN A 1 304 ? 24.815 -0.931 -19.099 1.00 97.38 304 ASN A O 1
ATOM 2314 N N . ALA A 1 305 ? 24.725 -2.401 -20.801 1.00 98.00 305 ALA A N 1
ATOM 2315 C CA . ALA A 1 305 ? 23.563 -3.164 -20.374 1.00 98.00 305 ALA A CA 1
ATOM 2316 C C . ALA A 1 305 ? 23.894 -4.650 -20.540 1.00 98.00 305 ALA A C 1
ATOM 2318 O O . ALA A 1 305 ? 24.747 -5.008 -21.352 1.00 98.00 305 ALA A O 1
ATOM 2319 N N . PHE A 1 306 ? 23.312 -5.506 -19.706 1.00 97.75 306 PHE A N 1
ATOM 2320 C CA . PHE A 1 306 ? 23.564 -6.940 -19.808 1.00 97.75 306 PHE A CA 1
ATOM 2321 C C . PHE A 1 306 ? 22.450 -7.785 -19.197 1.00 97.75 306 PHE A C 1
ATOM 2323 O O . PHE A 1 306 ? 21.831 -7.444 -18.182 1.00 97.75 306 PHE A O 1
ATOM 2330 N N . TRP A 1 307 ? 22.278 -8.970 -19.766 1.00 96.75 307 TRP A N 1
ATOM 2331 C CA . TRP A 1 307 ? 21.539 -10.073 -19.174 1.00 96.75 307 TRP A CA 1
ATOM 2332 C C . TRP A 1 307 ? 22.411 -10.892 -18.215 1.00 96.75 307 TRP A C 1
ATOM 2334 O O . TRP A 1 307 ? 23.467 -11.407 -18.583 1.00 96.75 307 TRP A O 1
ATOM 2344 N N . SER A 1 308 ? 21.933 -11.074 -16.986 1.00 94.06 308 SER A N 1
ATOM 2345 C CA . SER A 1 308 ? 22.463 -12.043 -16.026 1.00 94.06 308 SER A CA 1
ATOM 2346 C C . SER A 1 308 ? 21.286 -12.797 -15.433 1.00 94.06 308 SER A C 1
ATOM 2348 O O . SER A 1 308 ? 20.555 -12.261 -14.598 1.00 94.06 308 SER A O 1
ATOM 2350 N N . ALA A 1 309 ? 21.057 -14.012 -15.938 1.00 90.38 309 ALA A N 1
ATOM 2351 C CA . ALA A 1 309 ? 19.815 -14.740 -15.722 1.00 90.38 309 ALA A CA 1
ATOM 2352 C C . ALA A 1 309 ? 19.394 -14.766 -14.235 1.00 90.38 309 ALA A C 1
ATOM 2354 O O . ALA A 1 309 ? 20.199 -15.165 -13.390 1.00 90.38 309 ALA A O 1
ATOM 2355 N N . PRO A 1 310 ? 18.141 -14.400 -13.897 1.00 91.56 310 PRO A N 1
ATOM 2356 C CA . PRO A 1 310 ? 17.020 -14.065 -14.785 1.00 91.56 310 PRO A CA 1
ATOM 2357 C C . PRO A 1 310 ? 16.770 -12.545 -14.967 1.00 91.56 310 PRO A C 1
ATOM 2359 O O . PRO A 1 310 ? 15.626 -12.142 -15.175 1.00 91.56 310 PRO A O 1
ATOM 2362 N N . ILE A 1 311 ? 17.790 -11.691 -14.839 1.00 95.38 311 ILE A N 1
ATOM 2363 C CA . ILE A 1 311 ? 17.637 -10.233 -14.709 1.00 95.38 311 ILE A CA 1
ATOM 2364 C C . ILE A 1 311 ? 18.370 -9.481 -15.834 1.00 95.38 311 ILE A C 1
ATOM 2366 O O . ILE A 1 311 ? 19.531 -9.765 -16.138 1.00 95.38 311 ILE A O 1
ATOM 2370 N N . MET A 1 312 ? 17.714 -8.473 -16.416 1.00 97.75 312 MET A N 1
ATOM 2371 C CA . MET A 1 312 ? 18.344 -7.488 -17.308 1.00 97.75 312 MET A CA 1
ATOM 2372 C C . MET A 1 312 ? 18.806 -6.267 -16.505 1.00 97.75 312 MET A C 1
ATOM 2374 O O . MET A 1 312 ? 18.032 -5.735 -15.712 1.00 97.75 312 MET A O 1
ATOM 2378 N N . HIS A 1 313 ? 20.031 -5.797 -16.726 1.00 98.06 313 HIS A N 1
ATOM 2379 C CA . HIS A 1 313 ? 20.630 -4.668 -16.009 1.00 98.06 313 HIS A CA 1
ATOM 2380 C C . HIS A 1 313 ? 20.960 -3.547 -16.985 1.00 98.06 313 HIS A C 1
ATOM 2382 O O . HIS A 1 313 ? 21.525 -3.804 -18.046 1.00 98.06 313 HIS A O 1
ATOM 2388 N N . PHE A 1 314 ? 20.647 -2.310 -16.609 1.00 98.44 314 PHE A N 1
ATOM 2389 C CA . PHE A 1 314 ? 20.849 -1.127 -17.437 1.00 98.44 314 PHE A CA 1
ATOM 2390 C C . PHE A 1 314 ? 21.627 -0.072 -16.652 1.00 98.44 314 PHE A C 1
ATOM 2392 O O . PHE A 1 314 ? 21.168 0.415 -15.613 1.00 98.44 314 PHE A O 1
ATOM 2399 N N . GLY A 1 315 ? 22.808 0.279 -17.156 1.00 98.06 315 GLY A N 1
ATOM 2400 C CA . GLY A 1 315 ? 23.572 1.416 -16.666 1.00 98.06 315 GLY A CA 1
ATOM 2401 C C . GLY A 1 315 ? 23.082 2.744 -17.243 1.00 98.06 315 GLY A C 1
ATOM 2402 O O . GLY A 1 315 ? 22.415 2.795 -18.280 1.00 98.06 315 GLY A O 1
ATOM 2403 N N . ASN A 1 316 ? 23.434 3.842 -16.572 1.00 97.31 316 ASN A N 1
ATOM 2404 C CA . ASN A 1 316 ? 23.045 5.191 -16.996 1.00 97.31 316 ASN A CA 1
ATOM 2405 C C . ASN A 1 316 ? 23.924 5.771 -18.121 1.00 97.31 316 ASN A C 1
ATOM 2407 O O . ASN A 1 316 ? 23.722 6.922 -18.509 1.00 97.31 316 ASN A O 1
ATOM 2411 N N . GLY A 1 317 ? 24.883 5.000 -18.643 1.00 96.88 317 GLY A N 1
ATOM 2412 C CA . GLY A 1 317 ? 25.867 5.504 -19.595 1.00 9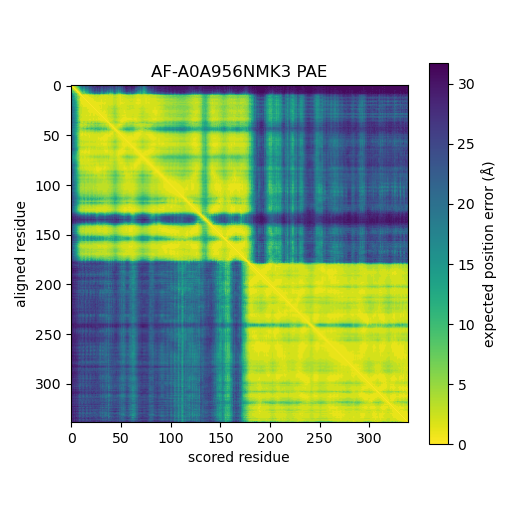6.88 317 GLY A CA 1
ATOM 2413 C C . GLY A 1 317 ? 26.996 6.281 -18.916 1.00 96.88 317 GLY A C 1
ATOM 2414 O O . GLY A 1 317 ? 26.961 6.529 -17.714 1.00 96.88 317 GLY A O 1
ATOM 2415 N N . ASP A 1 318 ? 28.012 6.660 -19.686 1.00 96.06 318 ASP A N 1
ATOM 2416 C CA . ASP A 1 318 ? 29.143 7.484 -19.234 1.00 96.06 318 ASP A CA 1
ATOM 2417 C C . ASP A 1 318 ? 28.968 8.979 -19.558 1.00 96.06 318 ASP A C 1
ATOM 2419 O O . ASP A 1 318 ? 29.802 9.809 -19.184 1.00 96.06 318 ASP A O 1
ATOM 2423 N N . GLY A 1 319 ? 27.890 9.335 -20.265 1.00 91.81 319 GLY A N 1
ATOM 2424 C CA . GLY A 1 319 ? 27.626 10.697 -20.722 1.00 91.81 319 GLY A CA 1
ATOM 2425 C C . GLY A 1 319 ? 28.549 11.165 -21.853 1.00 91.81 319 GLY A C 1
ATOM 2426 O O . GLY A 1 319 ? 28.555 12.358 -22.157 1.00 91.81 319 GLY A O 1
ATOM 2427 N N . GLN A 1 320 ? 29.325 10.259 -22.456 1.00 93.06 320 GLN A N 1
ATOM 2428 C CA . GLN A 1 320 ? 30.193 10.520 -23.606 1.00 93.06 320 GLN A CA 1
ATOM 2429 C C . GLN A 1 320 ? 29.734 9.682 -24.799 1.00 93.06 320 GLN A C 1
ATOM 2431 O O . GLN A 1 320 ? 29.093 10.205 -25.711 1.00 93.06 320 GLN A O 1
ATOM 2436 N N . ASP A 1 321 ? 30.024 8.383 -24.757 1.00 93.12 321 ASP A N 1
ATOM 2437 C CA . ASP A 1 321 ? 29.721 7.438 -25.828 1.00 93.12 321 ASP A CA 1
ATOM 2438 C C . ASP A 1 321 ? 28.329 6.824 -25.639 1.00 93.12 321 ASP A C 1
ATOM 2440 O O . ASP A 1 321 ? 27.633 6.533 -26.615 1.00 93.12 321 ASP A O 1
ATOM 2444 N N . PHE A 1 322 ? 27.894 6.677 -24.383 1.00 95.69 322 PHE A N 1
ATOM 2445 C CA . PHE A 1 322 ? 26.599 6.108 -24.032 1.00 95.69 322 PHE A CA 1
ATOM 2446 C C . PHE A 1 322 ? 25.804 7.050 -23.123 1.00 95.69 322 PHE A C 1
ATOM 2448 O O . PHE A 1 322 ? 26.293 7.533 -22.100 1.00 95.69 322 PHE A O 1
ATOM 2455 N N . GLY A 1 323 ? 24.542 7.279 -23.493 1.00 95.62 323 GLY A N 1
ATOM 2456 C CA . GLY A 1 323 ? 23.516 7.782 -22.577 1.00 95.62 323 GLY A CA 1
ATOM 2457 C C . GLY A 1 323 ? 22.865 6.643 -21.788 1.00 95.62 323 GLY A C 1
ATOM 2458 O O . GLY A 1 323 ? 23.316 5.501 -21.855 1.00 95.62 323 GLY A O 1
ATOM 2459 N N . ASP A 1 324 ? 21.776 6.939 -21.076 1.00 97.75 324 ASP A N 1
ATOM 2460 C CA . ASP A 1 324 ? 21.060 5.932 -20.286 1.00 97.75 324 ASP A CA 1
ATOM 2461 C C . ASP A 1 324 ? 20.469 4.830 -21.180 1.00 97.75 324 ASP A C 1
ATOM 2463 O O . ASP A 1 324 ? 19.614 5.078 -22.039 1.00 97.75 324 ASP A O 1
ATOM 2467 N N . LEU A 1 325 ? 20.942 3.598 -20.971 1.00 98.12 325 LEU A N 1
ATOM 2468 C CA . LEU A 1 325 ? 20.653 2.466 -21.844 1.00 98.12 325 LEU A CA 1
ATOM 2469 C C . LEU A 1 325 ? 19.226 1.929 -21.673 1.00 98.12 325 LEU A C 1
ATOM 2471 O O . LEU A 1 325 ? 18.703 1.293 -22.590 1.00 98.12 325 LEU A O 1
ATOM 2475 N N . ALA A 1 326 ? 18.547 2.238 -20.562 1.00 97.69 326 ALA A N 1
ATOM 2476 C CA . ALA A 1 326 ? 17.127 1.921 -20.393 1.00 97.69 326 ALA A CA 1
ATOM 2477 C C . ALA A 1 326 ? 16.226 2.752 -21.332 1.00 97.69 326 ALA A C 1
ATOM 2479 O O . ALA A 1 326 ? 15.043 2.452 -21.503 1.00 97.69 326 ALA A O 1
ATOM 2480 N N . GLY A 1 327 ? 16.782 3.799 -21.953 1.00 96.25 327 GLY A N 1
ATOM 2481 C CA . GLY A 1 327 ? 16.105 4.666 -22.913 1.00 96.25 327 GLY A CA 1
ATOM 2482 C C . GLY A 1 327 ? 15.907 4.064 -24.302 1.00 96.25 327 GLY A C 1
ATOM 2483 O O . GLY A 1 327 ? 15.222 4.691 -25.117 1.00 96.25 327 GLY A O 1
ATOM 2484 N N . SER A 1 328 ? 16.446 2.869 -24.576 1.00 96.19 328 SER A N 1
ATOM 2485 C CA . SER A 1 328 ? 16.387 2.260 -25.905 1.00 96.19 328 SER A CA 1
ATOM 2486 C C . SER A 1 328 ? 15.574 0.966 -25.967 1.00 96.19 328 SER A C 1
ATOM 2488 O O . SER A 1 328 ? 15.825 -0.008 -25.249 1.00 96.19 328 SER A O 1
ATOM 2490 N N . LEU A 1 329 ? 14.617 0.936 -26.902 1.00 97.81 329 LEU A N 1
ATOM 2491 C CA . LEU A 1 329 ? 13.803 -0.246 -27.191 1.00 97.81 329 LEU A CA 1
ATOM 2492 C C . LEU A 1 329 ? 14.652 -1.405 -27.727 1.00 97.81 329 LEU A C 1
ATOM 2494 O O . LEU A 1 329 ? 14.414 -2.553 -27.359 1.00 97.81 329 LEU A O 1
ATOM 2498 N N . ASP A 1 330 ? 15.620 -1.121 -28.600 1.00 97.81 330 ASP A N 1
ATOM 2499 C CA . ASP A 1 330 ? 16.462 -2.156 -29.204 1.00 97.81 330 ASP A CA 1
ATOM 2500 C C . ASP A 1 330 ? 17.421 -2.791 -28.191 1.00 97.81 330 ASP A C 1
ATOM 2502 O O . ASP A 1 330 ? 17.543 -4.010 -28.194 1.00 97.81 330 ASP A O 1
ATOM 2506 N N . VAL A 1 331 ? 18.004 -2.015 -27.272 1.00 98.19 331 VAL A N 1
ATOM 2507 C CA . VAL A 1 331 ? 18.807 -2.523 -26.150 1.00 98.19 331 VAL A CA 1
ATOM 2508 C C . VAL A 1 331 ? 17.938 -3.390 -25.244 1.00 98.19 331 VAL A C 1
ATOM 2510 O O . VAL A 1 331 ? 18.302 -4.521 -24.949 1.00 98.19 331 VAL A O 1
ATOM 2513 N N . THR A 1 332 ? 16.732 -2.937 -24.884 1.00 97.62 332 THR A N 1
ATOM 2514 C CA . THR A 1 332 ? 15.797 -3.761 -24.093 1.00 97.62 332 THR A CA 1
ATOM 2515 C C . THR A 1 332 ? 15.480 -5.089 -24.794 1.00 97.62 332 THR A C 1
ATOM 2517 O O . THR A 1 332 ? 15.477 -6.148 -24.167 1.00 97.62 332 THR A O 1
ATOM 2520 N N . ALA A 1 333 ? 15.234 -5.057 -26.108 1.00 97.69 333 ALA A N 1
ATOM 2521 C CA . ALA A 1 333 ? 14.989 -6.261 -26.897 1.00 97.69 333 ALA A CA 1
ATOM 2522 C C . ALA A 1 333 ? 16.234 -7.159 -27.012 1.00 97.69 333 ALA A C 1
ATOM 2524 O O . ALA A 1 333 ? 16.100 -8.384 -27.002 1.00 97.69 333 ALA A O 1
ATOM 2525 N N . HIS A 1 334 ? 17.423 -6.563 -27.112 1.00 98.12 334 HIS A N 1
ATOM 2526 C CA . HIS A 1 334 ? 18.709 -7.252 -27.151 1.00 98.12 334 HIS A CA 1
ATOM 2527 C C . HIS A 1 334 ? 18.945 -8.034 -25.860 1.00 98.12 334 HIS A C 1
ATOM 2529 O O . HIS A 1 334 ? 19.108 -9.252 -25.919 1.00 98.12 334 HIS A O 1
ATOM 2535 N N . GLU A 1 335 ? 18.854 -7.366 -24.706 1.00 97.88 335 GLU A N 1
ATOM 2536 C CA . GLU A 1 335 ? 19.066 -8.003 -23.404 1.00 97.88 335 GLU A CA 1
ATOM 2537 C C . GLU A 1 335 ? 18.044 -9.104 -23.135 1.00 97.88 335 GLU A C 1
ATOM 2539 O O . GLU A 1 335 ? 18.396 -10.181 -22.657 1.00 97.88 335 GLU A O 1
ATOM 2544 N N . MET A 1 336 ? 16.782 -8.888 -23.516 1.00 93.81 336 MET A N 1
ATOM 2545 C CA . MET A 1 336 ? 15.764 -9.929 -23.399 1.00 93.81 336 MET A CA 1
ATOM 2546 C C . MET A 1 336 ? 16.091 -11.157 -24.264 1.00 93.81 336 MET A C 1
ATOM 2548 O O . MET A 1 336 ? 15.801 -12.278 -23.862 1.00 93.81 336 MET A O 1
ATOM 2552 N N . SER A 1 337 ? 16.690 -10.957 -25.443 1.00 95.06 337 SER A N 1
ATOM 2553 C CA . SER A 1 337 ? 17.007 -12.034 -26.394 1.00 95.06 337 SER A CA 1
ATOM 2554 C C . SER A 1 337 ? 18.237 -12.860 -26.005 1.00 95.06 337 SER A C 1
ATOM 2556 O O . SER A 1 337 ? 18.481 -13.899 -26.619 1.00 95.06 337 SER A O 1
ATOM 2558 N N . HIS A 1 338 ? 19.025 -12.416 -25.021 1.00 95.69 338 HIS A N 1
ATOM 2559 C CA . HIS A 1 338 ? 20.098 -13.228 -24.448 1.00 95.69 338 HIS A CA 1
ATOM 2560 C C . HIS A 1 338 ? 19.578 -14.404 -23.605 1.00 95.69 338 HIS A C 1
ATOM 2562 O O . HIS A 1 338 ? 20.294 -15.401 -23.479 1.00 95.69 338 HIS A O 1
ATOM 2568 N N . GLY A 1 339 ? 18.377 -14.290 -23.025 1.00 88.44 339 GLY A N 1
ATOM 2569 C CA . GLY A 1 339 ? 17.718 -15.347 -22.245 1.00 88.44 339 GLY A CA 1
ATOM 2570 C C . GLY A 1 339 ? 16.877 -16.300 -23.088 1.00 88.44 339 GLY A C 1
ATOM 2571 O O . GLY A 1 339 ? 16.955 -17.520 -22.820 1.00 88.44 339 GLY A O 1
#

InterPro domains:
  IPR011096 FTP domain [PF07504] (34-81)
  IPR013856 Peptidase M4 domain [PF01447] (184-339)
  IPR050728 Extracellular Zinc Metalloprotease M4 [PTHR33794] (30-339)

pLDDT: mean 89.82, std 12.7, range [34.06, 98.75]